Protein AF-A0A8T0RU54-F1 (afdb_monomer)

Radius of gyration: 55.82 Å; Cα contacts (8 Å, |Δi|>4): 89; chains: 1; bounding box: 103×56×186 Å

Organism: Panicum virgatum (NCBI:txid38727)

Solvent-accessible surface area (backbone atoms only — not comparable to full-atom values): 21944 Å² total; per-residue (Å²): 137,81,91,85,79,64,65,71,58,56,54,50,52,53,52,50,50,51,52,51,55,50,49,29,61,74,74,61,39,55,68,28,42,51,39,42,37,51,54,28,52,76,71,65,42,52,81,75,30,47,64,52,51,52,58,70,65,31,54,90,82,47,43,62,71,59,51,52,53,59,67,65,49,60,96,78,64,54,70,67,58,56,51,51,51,51,50,54,52,52,50,53,48,54,52,52,55,50,53,51,50,52,53,52,49,52,54,50,51,54,52,48,51,52,49,52,49,52,56,68,56,49,77,82,61,89,78,86,82,89,84,86,86,90,80,89,82,91,76,78,89,78,61,95,64,60,74,65,67,69,71,71,63,77,84,49,74,68,31,48,53,48,48,49,41,53,49,41,50,48,28,52,75,74,66,35,55,65,22,32,53,43,41,56,65,75,38,79,93,53,72,72,85,70,64,79,83,47,96,79,65,70,47,62,51,59,49,50,55,49,52,51,51,31,72,74,34,69,70,48,40,51,51,50,52,51,53,52,51,50,52,51,50,52,50,52,51,50,53,49,51,51,51,52,50,54,52,50,50,54,53,49,52,55,50,50,52,51,51,54,52,52,47,52,53,50,53,51,51,52,50,52,51,53,53,50,52,49,52,51,51,54,51,50,54,53,52,53,49,53,53,48,55,54,57,65,49,45,60,57,54,49,52,52,47,52,52,51,52,54,57,51,60,76,72,66,84,90,86,82,84,87,85,85,90,83,83,87,78,94,75,87,83,80,85,75,80,79,77,81,79,79,79,75,81,78,79,74,82,75,81,80,81,79,78,85,77,85,79,90,130

Sequence (361 aa):
MEAAGGGTADERWASLCNCVVNFLLEERYHLTALELLQELQEDGRHAHALRLRAFVSDPALFPPDLLARASSATPGADPQSLLEEKVAAQERLALAEYDLRLAKEDLSQLKLELRKQKESSSEDSNGLLLGASTREGSISQPDKRDLKISALGPLKDNERKDLNCAVKEYLLLAGYRLAAMTFIEEVPDQDLDVWPNSSACVPDALRRYYYQYLSSTAEAAEEKISILRENETLSKDNERLNADKGSLMKSCESANDQVAASRKTLEAAHKDIKEKEKMVQDLRQSLDVQRKELNDCRPEITSLKMYIEGARAVVQCPMGADLNSTRSPLSYWPSKHLACQSHSWVALPSPERSDISKNHS

InterPro domains:
  IPR006594 LIS1 homology motif [PS50896] (12-44)
  IPR006594 LIS1 homology motif [PS50896] (159-191)
  IPR006594 LIS1 homology motif [SM00667] (12-44)
  IPR006594 LIS1 homology motif [SM00667] (159-191)
  IPR040362 RAB11-binding protein RELCH [PTHR32059] (11-316)

Foldseek 3Di:
DDDDDPPPVVVVLLVVLLVLLVLCVVVVVLVLLVLVLVVCVVVVVVVSNPVSVVVCPDCVNPPVVVVVVVVPPDPDDPPVVVVVVVVVVVVVVVVVVVVVVVVVVVVVVVVVVVVVVVVVVVVVDPDDDDDDDDDDDDDDDDDPPVVLVCPVPPDDPQLSQLVLLVSLVSCVVVVSVVSSVSSCVSCVVDDSVDDPPPPPDDRPNVVVVLVSVCVVDPVSVVVVVVVVVVVVVVVVVVVVVVVVVVVVVVVVVVVVVVVVVVVVVVVVVVVVVVVVVVVVVVVVVVVVVVVVVVVVCVVVVVVVVVVVVVVVVVVDDDDDDDDDDDDDDDDDDDDDDDDPPPDDDPDDDDDDDDDDDDDDD

pLDDT: mean 75.64, std 22.58, range [27.28, 97.94]

Secondary structure (DSSP, 8-state):
----SSHHHHHHHHHHHHHHHHHHHHTT-HHHHHHHHHHHHHTT-TTTTHHHHHHHT-TTTS-HHHHHHHHTS-TT--HHHHHHHHHHHHHHHHHHHHHHHHHHHHHHHHHHHHHHHHHHHHTT-------------------TTGGGTGGG-SPPHHHHHHHHHHHHHHHHHTT-HHHHHHHHHH-TTS-TT-----TT---HHHHHHHHHHHHH-HHHHHHHHHHHHHHHHHHHHHHHHHHHHHHHHHHHHHHHHHHHHHHHHHHHHHHHHHHHHHHHHHHHHHHHHHHHHHHHHHHHHHHHHHHHHHHHHTT-------------------------------PPPPPP---------

Mean predicted aligned error: 20.37 Å

Structure (mmCIF, N/CA/C/O backbone):
data_AF-A0A8T0RU54-F1
#
_entry.id   AF-A0A8T0RU54-F1
#
loop_
_atom_site.group_PDB
_atom_site.id
_atom_site.type_symbol
_atom_site.label_atom_id
_atom_site.label_alt_id
_atom_site.label_comp_id
_atom_site.label_asym_id
_atom_site.label_entity_id
_atom_site.label_seq_id
_atom_site.pdbx_PDB_ins_code
_atom_site.Cartn_x
_atom_site.Cartn_y
_atom_site.Cartn_z
_atom_site.occupancy
_atom_site.B_iso_or_equiv
_atom_site.auth_seq_id
_atom_site.auth_comp_id
_atom_site.auth_asym_id
_atom_site.auth_atom_id
_atom_site.pdbx_PDB_model_num
ATOM 1 N N . MET A 1 1 ? -37.385 -27.216 -7.468 1.00 37.38 1 MET A N 1
ATOM 2 C CA . MET A 1 1 ? -36.013 -27.617 -7.102 1.00 37.38 1 MET A CA 1
ATOM 3 C C . MET A 1 1 ? -35.326 -26.351 -6.652 1.00 37.38 1 MET A C 1
ATOM 5 O O . MET A 1 1 ? -35.078 -25.478 -7.472 1.00 37.38 1 MET A O 1
ATOM 9 N N . GLU A 1 2 ? -35.263 -26.195 -5.335 1.00 36.44 2 GLU A N 1
ATOM 10 C CA . GLU A 1 2 ? -34.866 -24.979 -4.638 1.00 36.44 2 GLU A CA 1
ATOM 11 C C . GLU A 1 2 ? -33.376 -24.665 -4.745 1.00 36.44 2 GLU A C 1
ATOM 13 O O . GLU A 1 2 ? -32.532 -25.532 -4.970 1.00 36.44 2 GLU A O 1
ATOM 18 N N . ALA A 1 3 ? -33.125 -23.377 -4.525 1.00 43.84 3 ALA A N 1
ATOM 19 C CA . ALA A 1 3 ? -31.867 -22.720 -4.253 1.00 43.84 3 ALA A CA 1
ATOM 20 C C . ALA A 1 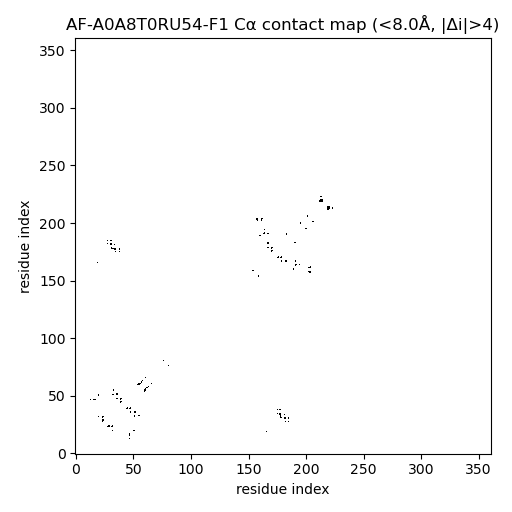3 ? -31.044 -23.412 -3.150 1.00 43.84 3 ALA A C 1
ATOM 22 O O . ALA A 1 3 ? -31.506 -23.589 -2.028 1.00 43.84 3 ALA A O 1
ATOM 23 N N . ALA A 1 4 ? -29.782 -23.706 -3.451 1.00 39.03 4 ALA A N 1
ATOM 24 C CA . ALA A 1 4 ? -28.773 -24.101 -2.474 1.00 39.03 4 ALA A CA 1
ATOM 25 C C . ALA A 1 4 ? -27.443 -23.432 -2.854 1.00 39.03 4 ALA A C 1
ATOM 27 O O . ALA A 1 4 ? -26.562 -24.048 -3.443 1.00 39.03 4 ALA A O 1
ATOM 28 N N . GLY A 1 5 ? -27.340 -22.126 -2.596 1.00 40.81 5 GLY A N 1
ATOM 29 C CA . GLY A 1 5 ? -26.122 -21.357 -2.887 1.00 40.81 5 GLY A CA 1
ATOM 30 C C . GLY A 1 5 ? -25.949 -20.047 -2.111 1.00 40.81 5 GLY A C 1
ATOM 31 O O . GLY A 1 5 ? -24.865 -19.480 -2.145 1.00 40.81 5 GLY A O 1
ATOM 32 N N . GLY A 1 6 ? -26.975 -19.563 -1.395 1.00 43.38 6 GLY A N 1
ATOM 33 C CA . GLY A 1 6 ? -26.922 -18.273 -0.686 1.00 43.38 6 GLY A CA 1
ATOM 34 C C . GLY A 1 6 ? -26.342 -18.309 0.736 1.00 43.38 6 GLY A C 1
ATOM 35 O O . GLY A 1 6 ? -25.819 -17.300 1.195 1.00 43.38 6 GLY A O 1
ATOM 36 N N . GLY A 1 7 ? -26.383 -19.453 1.430 1.00 54.88 7 GLY A N 1
ATOM 37 C CA . GLY A 1 7 ? -26.106 -19.509 2.877 1.00 54.88 7 GLY A CA 1
ATOM 38 C C . GLY A 1 7 ? -24.664 -19.179 3.281 1.00 54.88 7 GLY A C 1
ATOM 39 O O . GLY A 1 7 ? -24.439 -18.498 4.273 1.00 54.88 7 GLY A O 1
ATOM 40 N N . THR A 1 8 ? -23.669 -19.581 2.486 1.00 60.47 8 THR A N 1
ATOM 41 C CA . THR A 1 8 ? -22.257 -19.447 2.888 1.00 60.47 8 THR A CA 1
ATOM 42 C C . THR A 1 8 ? -21.727 -18.017 2.810 1.00 60.47 8 THR A C 1
ATOM 44 O O . THR A 1 8 ? -20.764 -17.680 3.493 1.00 60.47 8 THR A O 1
ATOM 47 N N . ALA A 1 9 ? -22.287 -17.186 1.928 1.00 63.62 9 ALA A N 1
ATOM 48 C CA . ALA A 1 9 ? -21.874 -15.790 1.807 1.00 63.62 9 ALA A CA 1
ATOM 49 C C . ALA A 1 9 ? -22.469 -14.963 2.950 1.00 63.62 9 ALA A C 1
ATOM 51 O O . ALA A 1 9 ? -21.745 -14.206 3.590 1.00 63.62 9 ALA A O 1
ATOM 52 N N . ASP A 1 10 ? -23.751 -15.174 3.244 1.00 72.06 10 ASP A N 1
ATOM 53 C CA . ASP A 1 10 ? -24.468 -14.466 4.305 1.00 72.06 10 ASP A CA 1
ATOM 54 C C . ASP A 1 10 ? -23.866 -14.764 5.689 1.00 72.06 10 ASP A C 1
ATOM 56 O O . ASP A 1 10 ? -23.634 -13.858 6.484 1.00 72.06 10 ASP A O 1
ATOM 60 N N . GLU A 1 11 ? -23.470 -16.016 5.945 1.00 79.00 11 GLU A N 1
ATOM 61 C CA . GLU A 1 11 ? -22.747 -16.403 7.166 1.00 79.00 11 GLU A CA 1
ATOM 62 C C . GLU A 1 11 ? -21.380 -15.714 7.301 1.00 79.00 11 GLU A C 1
ATOM 64 O O . GLU A 1 11 ? -20.990 -15.293 8.394 1.00 79.00 11 GLU A O 1
ATOM 69 N N . ARG A 1 12 ? -20.642 -15.565 6.193 1.00 79.81 12 ARG A N 1
ATOM 70 C CA . ARG A 1 12 ? -19.354 -14.853 6.190 1.00 79.81 12 ARG A CA 1
ATOM 71 C C . ARG A 1 12 ? -19.548 -13.372 6.493 1.00 79.81 12 ARG A C 1
ATOM 73 O O . ARG A 1 12 ? -18.834 -12.843 7.343 1.00 79.81 12 ARG A O 1
ATOM 80 N N . TRP A 1 13 ? -20.530 -12.726 5.867 1.00 78.94 13 TRP A N 1
ATOM 81 C CA . TRP A 1 13 ? -20.879 -11.331 6.145 1.00 78.94 13 TRP A CA 1
ATOM 82 C C . TRP A 1 13 ? -21.345 -11.133 7.587 1.00 78.94 13 TRP A C 1
ATOM 84 O O . TRP A 1 13 ? -20.915 -10.187 8.244 1.00 78.94 13 TRP A O 1
ATOM 94 N N . ALA A 1 14 ? -22.127 -12.071 8.120 1.00 83.12 14 ALA A N 1
ATOM 95 C CA . ALA A 1 14 ? -22.545 -12.067 9.515 1.00 83.12 14 ALA A CA 1
ATOM 96 C C . ALA A 1 14 ? -21.357 -12.159 10.482 1.00 83.12 14 ALA A C 1
ATOM 98 O O . ALA A 1 14 ? -21.280 -11.419 11.467 1.00 83.12 14 ALA A O 1
ATOM 99 N N . SER A 1 15 ? -20.402 -13.048 10.190 1.00 86.06 15 SER A N 1
ATOM 100 C CA . SER A 1 15 ? -19.179 -13.191 10.985 1.00 86.06 15 SER A CA 1
ATOM 101 C C . SER A 1 15 ? -18.328 -11.919 10.952 1.00 86.06 15 SER A C 1
ATOM 103 O O . SER A 1 15 ? -17.885 -11.454 12.000 1.00 86.06 15 SER A O 1
ATOM 105 N N . LEU A 1 16 ? -18.193 -11.300 9.775 1.00 88.12 16 LEU A N 1
ATOM 106 C CA . LEU A 1 16 ? -17.424 -10.074 9.592 1.00 88.12 16 LEU A CA 1
ATOM 107 C C . LEU A 1 16 ? -18.077 -8.890 10.311 1.00 88.12 16 LEU A C 1
ATOM 109 O O . LEU A 1 16 ? -17.393 -8.149 11.011 1.00 88.12 16 LEU A O 1
ATOM 113 N N . CYS A 1 17 ? -19.403 -8.764 10.226 1.00 90.88 17 CYS A N 1
ATOM 114 C CA . CYS A 1 17 ? -20.149 -7.749 10.962 1.00 90.88 17 CYS A CA 1
ATOM 115 C C . CYS A 1 17 ? -19.916 -7.865 12.472 1.00 90.88 17 CYS A C 1
ATOM 117 O O . CYS A 1 17 ? -19.669 -6.861 13.134 1.00 90.88 17 CYS A O 1
ATOM 119 N N . ASN A 1 18 ? -19.940 -9.083 13.021 1.00 92.00 18 ASN A N 1
ATOM 120 C CA . ASN A 1 18 ? -19.650 -9.300 14.437 1.00 92.00 18 ASN A CA 1
ATOM 121 C C . ASN A 1 18 ? -18.211 -8.903 14.801 1.00 92.00 18 ASN A C 1
ATOM 123 O O . ASN A 1 18 ? -17.997 -8.331 15.868 1.00 92.00 18 ASN A O 1
ATOM 127 N N . CYS A 1 19 ? -17.231 -9.166 13.930 1.00 91.31 19 CYS A N 1
ATOM 128 C CA . CYS A 1 19 ? -15.855 -8.708 14.133 1.00 91.31 19 CYS A CA 1
ATOM 129 C C . CYS A 1 19 ? -15.768 -7.179 14.193 1.00 91.31 19 CYS A C 1
ATOM 131 O O . CYS A 1 19 ? -15.145 -6.650 15.109 1.00 91.31 19 CYS A O 1
ATOM 133 N N . VAL A 1 20 ? -16.431 -6.479 13.268 1.00 93.31 20 VAL A N 1
ATOM 134 C CA . VAL A 1 20 ? -16.463 -5.009 13.241 1.00 93.31 20 VAL A CA 1
ATOM 135 C C . VAL A 1 20 ? -17.146 -4.451 14.487 1.00 93.31 20 VAL A C 1
ATOM 137 O O . VAL A 1 20 ? -16.603 -3.564 15.134 1.00 93.31 20 VAL A O 1
ATOM 140 N N . VAL A 1 21 ? -18.284 -5.017 14.893 1.00 94.38 21 VAL A N 1
ATOM 141 C CA . VAL A 1 21 ? -18.977 -4.622 16.129 1.00 94.38 21 VAL A CA 1
ATOM 142 C C . VAL A 1 21 ? -18.075 -4.777 17.354 1.00 94.38 21 VAL A C 1
ATOM 144 O O . VAL A 1 21 ? -18.026 -3.883 18.195 1.00 94.38 21 VAL A O 1
ATOM 147 N N . ASN A 1 22 ? -17.350 -5.891 17.467 1.00 92.56 22 ASN A N 1
ATOM 148 C CA . ASN A 1 22 ? -16.438 -6.105 18.591 1.00 92.56 22 ASN A CA 1
ATOM 149 C C . ASN A 1 22 ? -15.302 -5.084 18.579 1.00 92.56 22 ASN A C 1
ATOM 151 O O . ASN A 1 22 ? -15.034 -4.479 19.611 1.00 92.56 22 ASN A O 1
ATOM 155 N N . PHE A 1 23 ? -14.704 -4.854 17.410 1.00 92.31 23 PHE A N 1
ATOM 156 C CA . PHE A 1 23 ? -13.634 -3.881 17.232 1.00 92.31 23 PHE A CA 1
ATOM 157 C C . PHE A 1 23 ? -14.063 -2.469 17.651 1.00 92.31 23 PHE A C 1
ATOM 159 O O . PHE A 1 23 ? -13.374 -1.833 18.443 1.00 92.31 23 PHE A O 1
ATOM 166 N N . LEU A 1 24 ? -15.232 -2.004 17.192 1.00 94.31 24 LEU A N 1
ATOM 167 C CA . LEU A 1 24 ? -15.748 -0.676 17.541 1.00 94.31 24 LEU A CA 1
ATOM 168 C C . LEU A 1 24 ? -15.962 -0.516 19.054 1.00 94.31 24 LEU A C 1
ATOM 170 O O . LEU A 1 24 ? -15.670 0.535 19.617 1.00 94.31 24 LEU A O 1
ATOM 174 N N . LEU A 1 25 ? -16.446 -1.560 19.732 1.00 92.56 25 LEU A N 1
ATOM 175 C CA . LEU A 1 25 ? -16.660 -1.524 21.181 1.00 92.56 25 LEU A CA 1
ATOM 176 C C . LEU A 1 25 ? -15.349 -1.607 21.978 1.00 92.56 25 LEU A C 1
ATOM 178 O O . LEU A 1 25 ? -15.220 -0.931 22.998 1.00 92.56 25 LEU A O 1
ATOM 182 N N . GLU A 1 26 ? -14.392 -2.423 21.533 1.00 90.31 26 GLU A N 1
ATOM 183 C CA . GLU A 1 26 ? -13.093 -2.615 22.192 1.00 90.31 26 GLU A CA 1
ATOM 184 C C . GLU A 1 26 ? -12.207 -1.366 22.085 1.00 90.31 26 GLU A C 1
ATOM 186 O O . GLU A 1 26 ? -11.634 -0.936 23.088 1.00 90.31 26 GLU A O 1
ATOM 191 N N . GLU A 1 27 ? -12.172 -0.731 20.911 1.00 89.25 27 GLU A N 1
ATOM 192 C CA . GLU A 1 27 ? -11.393 0.489 20.651 1.00 89.25 27 GLU A CA 1
ATOM 193 C C . GLU A 1 27 ? -12.142 1.786 21.011 1.00 89.25 27 GLU A C 1
ATOM 195 O O . GLU A 1 27 ? -11.625 2.883 20.815 1.00 89.25 27 GLU A O 1
ATOM 200 N N . ARG A 1 28 ? -13.329 1.669 21.624 1.00 90.50 28 ARG A N 1
ATOM 201 C CA . ARG A 1 28 ? -14.158 2.787 22.118 1.00 90.50 28 ARG A CA 1
ATOM 202 C C . ARG A 1 28 ? -14.665 3.754 21.042 1.00 90.50 28 ARG A C 1
ATOM 204 O O . ARG A 1 28 ? -14.925 4.918 21.340 1.00 90.50 28 ARG A O 1
ATOM 211 N N . TYR A 1 29 ? -14.894 3.256 19.832 1.00 93.44 29 TYR A N 1
ATOM 212 C CA . TYR A 1 29 ? -15.582 3.967 18.750 1.00 93.44 29 TYR A CA 1
ATOM 213 C C . TYR A 1 29 ? -17.105 3.904 18.947 1.00 93.44 29 TYR A C 1
ATOM 215 O O . TYR A 1 29 ? -17.845 3.261 18.197 1.00 93.44 29 TYR A O 1
ATOM 223 N N . HIS A 1 30 ? -17.569 4.481 20.057 1.00 93.12 30 HIS A N 1
ATOM 224 C CA . HIS A 1 30 ? -18.945 4.353 20.529 1.00 93.12 30 HIS A CA 1
ATOM 225 C C . HIS A 1 30 ? -19.950 5.104 19.654 1.00 93.12 30 HIS A C 1
ATOM 227 O O . HIS A 1 30 ? -21.082 4.638 19.521 1.00 93.12 30 HIS A O 1
ATOM 233 N N . LEU A 1 31 ? -19.557 6.230 19.053 1.00 93.25 31 LEU A N 1
ATOM 234 C CA . LEU A 1 31 ? -20.435 6.994 18.173 1.00 93.25 31 LEU A CA 1
ATOM 235 C C . LEU A 1 31 ? -20.670 6.220 16.874 1.00 93.25 31 LEU A C 1
ATOM 237 O O . LEU A 1 31 ? -21.813 5.982 16.495 1.00 93.25 31 LEU A O 1
ATOM 241 N N . THR A 1 32 ? -19.604 5.706 16.264 1.00 95.88 32 THR A N 1
ATOM 242 C CA . THR A 1 32 ? -19.695 4.828 15.090 1.00 95.88 32 THR A CA 1
ATOM 243 C C . THR A 1 32 ? -20.521 3.578 15.383 1.00 95.88 32 THR A C 1
ATOM 245 O O . THR A 1 32 ? -21.342 3.163 14.567 1.00 95.88 32 THR A O 1
ATOM 248 N N . ALA A 1 33 ? -20.330 2.972 16.557 1.00 96.12 33 ALA A N 1
ATOM 249 C CA . ALA A 1 33 ? -21.095 1.806 16.986 1.00 96.12 33 ALA A CA 1
ATOM 250 C C . ALA A 1 33 ? -22.603 2.102 17.110 1.00 96.12 33 ALA A C 1
ATOM 252 O O . ALA A 1 33 ? -23.422 1.237 16.791 1.00 96.12 33 ALA A O 1
ATOM 253 N N . LEU A 1 34 ? -22.973 3.307 17.556 1.00 94.38 34 LEU A N 1
ATOM 254 C CA . LEU A 1 34 ? -24.365 3.748 17.652 1.00 94.38 34 LEU A CA 1
ATOM 255 C C . LEU A 1 34 ? -24.986 3.978 16.268 1.00 94.38 34 LEU A C 1
ATOM 257 O O . LEU A 1 34 ? -26.091 3.505 16.016 1.00 94.38 34 LEU A O 1
ATOM 261 N N . GLU A 1 35 ? -24.266 4.634 15.361 1.00 95.38 35 GLU A N 1
ATOM 262 C CA . GLU A 1 35 ? -24.746 4.854 13.991 1.00 95.38 35 GLU A CA 1
ATOM 263 C C . GLU A 1 35 ? -24.898 3.532 13.234 1.00 95.38 35 GLU A C 1
ATOM 265 O O . GLU A 1 35 ? -25.917 3.280 12.591 1.00 95.38 35 GLU A O 1
ATOM 270 N N . LEU A 1 36 ? -23.942 2.614 13.409 1.00 95.38 36 LEU A N 1
ATOM 271 C CA . LEU A 1 36 ? -24.038 1.268 12.852 1.00 95.38 36 LEU A CA 1
ATOM 272 C C . LEU A 1 36 ? -25.234 0.499 13.431 1.00 95.38 36 LEU A C 1
ATOM 274 O O . LEU A 1 36 ? -25.885 -0.250 12.704 1.00 95.38 36 LEU A O 1
ATOM 278 N N . LEU A 1 37 ? -25.547 0.663 14.724 1.00 94.25 37 LEU A N 1
ATOM 279 C CA . LEU A 1 37 ? -26.745 0.074 15.332 1.00 94.25 37 LEU A CA 1
ATOM 280 C C . LEU A 1 37 ? -28.015 0.582 14.645 1.00 94.25 37 LEU A C 1
ATOM 282 O O . LEU A 1 37 ? -28.911 -0.224 14.387 1.00 94.25 37 LEU A O 1
ATOM 286 N N . GLN A 1 38 ? -28.094 1.882 14.361 1.00 93.62 38 GLN A N 1
ATOM 287 C CA . GLN A 1 38 ? -29.243 2.473 13.687 1.00 93.62 38 GLN A CA 1
ATOM 288 C C . GLN A 1 38 ? -29.367 1.961 12.246 1.00 93.62 38 GLN A C 1
ATOM 290 O O . GLN A 1 38 ? -30.407 1.401 11.897 1.00 93.62 38 GLN A O 1
ATOM 295 N N . GLU A 1 39 ? -28.301 2.031 11.445 1.00 94.88 39 GLU A N 1
ATOM 296 C CA . GLU A 1 39 ? -28.324 1.543 10.057 1.00 94.88 39 GLU A CA 1
ATOM 297 C C . GLU A 1 39 ? -28.622 0.029 9.987 1.00 94.88 39 GLU A C 1
ATOM 299 O O . GLU A 1 39 ? -29.376 -0.428 9.130 1.00 94.88 39 GLU A O 1
ATOM 304 N N . LEU A 1 40 ? -28.124 -0.775 10.937 1.00 93.69 40 LEU A N 1
ATOM 305 C CA . LEU A 1 40 ? -28.464 -2.202 11.046 1.00 93.69 40 LEU A CA 1
ATOM 306 C C . LEU A 1 40 ? -29.949 -2.452 11.339 1.00 93.69 40 LEU A C 1
ATOM 308 O O . LEU A 1 40 ? -30.498 -3.472 10.908 1.00 93.69 40 LEU A O 1
ATOM 312 N N . GLN A 1 41 ? -30.585 -1.583 12.127 1.00 91.69 41 GLN A N 1
ATOM 313 C CA . GLN A 1 41 ? -32.012 -1.676 12.433 1.00 91.69 41 GLN A CA 1
ATOM 314 C C . GLN A 1 41 ? -32.866 -1.263 11.237 1.00 91.69 41 GLN A C 1
ATOM 316 O O . GLN A 1 41 ? -33.864 -1.932 10.968 1.00 91.69 41 GLN A O 1
ATOM 321 N N . GLU A 1 42 ? -32.457 -0.220 10.517 1.00 91.19 42 GLU A N 1
ATOM 322 C CA . GLU A 1 42 ? -33.099 0.242 9.283 1.00 91.19 42 GLU A CA 1
ATOM 323 C C . GLU A 1 42 ? -33.020 -0.824 8.176 1.00 91.19 42 GLU A C 1
ATOM 325 O O . GLU A 1 42 ? -34.019 -1.103 7.514 1.00 91.19 42 GLU A O 1
ATOM 330 N N . ASP A 1 43 ? -31.886 -1.524 8.069 1.00 89.12 43 ASP A N 1
ATOM 331 C CA . ASP A 1 43 ? -31.675 -2.662 7.163 1.00 89.12 43 ASP A CA 1
ATOM 332 C C . ASP A 1 43 ? -32.399 -3.960 7.594 1.00 89.12 43 ASP A C 1
ATOM 334 O O . ASP A 1 43 ? -32.311 -4.986 6.913 1.00 89.12 43 ASP A O 1
ATOM 338 N N . GLY A 1 44 ? -33.063 -3.979 8.756 1.00 86.56 44 GLY A N 1
ATOM 339 C CA . GLY A 1 44 ? -33.733 -5.168 9.303 1.00 86.56 44 GLY A CA 1
ATOM 340 C C . GLY A 1 44 ? -32.784 -6.275 9.794 1.00 86.56 44 GLY A C 1
ATOM 341 O O . GLY A 1 44 ? -33.223 -7.381 10.124 1.00 86.56 44 GLY A O 1
ATOM 342 N N . ARG A 1 45 ? -31.475 -6.007 9.901 1.00 86.88 45 ARG A N 1
ATOM 343 C CA . ARG A 1 45 ? -30.434 -6.965 10.327 1.00 86.88 45 ARG A CA 1
ATOM 344 C C . ARG A 1 45 ? -30.307 -7.057 11.853 1.00 86.88 45 ARG A C 1
ATOM 346 O O . ARG A 1 45 ? -29.208 -7.066 12.410 1.00 86.88 45 ARG A O 1
ATOM 353 N N . HIS A 1 46 ? -31.436 -7.213 12.547 1.00 86.25 46 HIS A N 1
ATOM 354 C CA . HIS A 1 46 ? -31.516 -7.178 14.016 1.00 86.25 46 HIS A CA 1
ATOM 355 C C . HIS A 1 46 ? -30.638 -8.210 14.741 1.00 86.25 46 HIS A C 1
ATOM 357 O O . HIS A 1 46 ? -30.224 -7.962 15.872 1.00 86.25 46 HIS A O 1
ATOM 363 N N . ALA A 1 47 ? -30.338 -9.352 14.113 1.00 85.94 47 ALA A N 1
ATOM 364 C CA . ALA A 1 47 ? -29.472 -10.379 14.694 1.00 85.94 47 ALA A CA 1
ATOM 365 C C . ALA A 1 47 ? -28.039 -9.869 14.939 1.00 85.94 47 ALA A C 1
ATOM 367 O O . ALA A 1 47 ? -27.455 -10.141 15.985 1.00 85.94 47 ALA A O 1
ATOM 368 N N . HIS A 1 48 ? -27.501 -9.070 14.016 1.00 85.75 48 HIS A N 1
ATOM 369 C CA . HIS A 1 48 ? -26.157 -8.490 14.113 1.00 85.75 48 HIS A CA 1
ATOM 370 C C . HIS A 1 48 ? -26.112 -7.308 15.093 1.00 85.75 48 HIS A C 1
ATOM 372 O O . HIS A 1 48 ? -25.099 -7.050 15.737 1.00 85.75 48 HIS A O 1
ATOM 378 N N . ALA A 1 49 ? -27.247 -6.630 15.267 1.00 88.75 49 ALA A N 1
ATOM 379 C CA . ALA A 1 49 ? -27.408 -5.523 16.200 1.00 88.75 49 ALA A CA 1
ATOM 380 C C . ALA A 1 49 ? -27.505 -5.958 17.675 1.00 88.75 49 ALA A C 1
ATOM 382 O O . ALA A 1 49 ? -27.462 -5.103 18.556 1.00 88.75 49 ALA A O 1
ATOM 383 N N . LEU A 1 50 ? -27.650 -7.255 17.984 1.00 89.56 50 LEU A N 1
ATOM 384 C CA . LEU A 1 50 ? -27.906 -7.729 19.353 1.00 89.56 50 LEU A CA 1
ATOM 385 C C . LEU A 1 50 ? -26.845 -7.266 20.357 1.00 89.56 50 LEU A C 1
ATOM 387 O O . LEU A 1 50 ? -27.199 -6.826 21.451 1.00 89.56 50 LEU A O 1
ATOM 391 N N . ARG A 1 51 ? -25.562 -7.339 19.984 1.00 90.94 51 ARG A N 1
ATOM 392 C CA . ARG A 1 51 ? -24.450 -6.946 20.861 1.00 90.94 51 ARG A CA 1
ATOM 393 C C . ARG A 1 51 ? -24.400 -5.436 21.079 1.00 90.94 51 ARG A C 1
ATOM 395 O O . ARG A 1 51 ? -24.264 -4.998 22.216 1.00 90.94 51 ARG A O 1
ATOM 402 N N . LEU A 1 52 ? -24.580 -4.655 20.015 1.00 92.50 52 LEU A N 1
ATOM 403 C CA . LEU A 1 52 ? -24.670 -3.195 20.094 1.00 92.50 52 LEU A CA 1
ATOM 404 C C . LEU A 1 52 ? -25.873 -2.755 20.934 1.00 92.50 52 LEU A C 1
ATOM 406 O O . LEU A 1 52 ? -25.744 -1.917 21.819 1.00 92.50 52 LEU A O 1
ATOM 410 N N . ARG A 1 53 ? -27.034 -3.385 20.732 1.00 91.50 53 ARG A N 1
ATOM 411 C CA . ARG A 1 53 ? -28.240 -3.114 21.517 1.00 91.50 53 ARG A CA 1
ATOM 412 C C . ARG A 1 53 ? -28.029 -3.436 22.992 1.00 91.50 53 ARG A C 1
ATOM 414 O O . ARG A 1 53 ? -28.444 -2.651 23.835 1.00 91.50 53 ARG A O 1
ATOM 421 N N . ALA A 1 54 ? -27.399 -4.568 23.305 1.00 91.19 54 ALA A N 1
ATOM 422 C CA . ALA A 1 54 ? -27.081 -4.934 24.683 1.00 91.19 54 ALA A CA 1
ATOM 423 C C . ALA A 1 54 ? -26.138 -3.913 25.335 1.00 91.19 54 ALA A C 1
ATOM 425 O O . ALA A 1 54 ? -26.380 -3.524 26.471 1.00 91.19 54 ALA A O 1
ATOM 426 N N . PHE A 1 55 ? -25.128 -3.440 24.598 1.00 91.56 55 PHE A N 1
ATOM 427 C CA . PHE A 1 55 ? -24.199 -2.412 25.065 1.00 91.56 55 PHE A CA 1
ATOM 428 C C . PHE A 1 55 ? -24.907 -1.083 25.365 1.00 91.56 55 PHE A C 1
ATOM 430 O O . PHE A 1 55 ? -24.773 -0.556 26.462 1.00 91.56 55 PHE A O 1
ATOM 437 N N . VAL A 1 56 ? -25.721 -0.574 24.433 1.00 87.88 56 VAL A N 1
ATOM 438 C CA . VAL A 1 56 ? -26.456 0.698 24.600 1.00 87.88 56 VAL A CA 1
ATOM 439 C C . VAL A 1 56 ? -27.549 0.604 25.675 1.00 87.88 56 VAL A C 1
ATOM 441 O O . VAL A 1 56 ? -27.920 1.605 26.278 1.00 87.88 56 VAL A O 1
ATOM 444 N N . SER A 1 57 ? -28.059 -0.601 25.944 1.00 87.88 57 SER A N 1
ATOM 445 C CA . SER A 1 57 ? -29.087 -0.833 26.969 1.00 87.88 57 SER A CA 1
ATOM 446 C C . SER A 1 57 ? -28.516 -1.062 28.371 1.00 87.88 57 SER A C 1
ATOM 448 O O . SER A 1 57 ? -29.300 -1.280 29.293 1.00 87.88 57 SER A O 1
ATOM 450 N N . ASP A 1 58 ? -27.192 -1.075 28.548 1.00 89.69 58 ASP A N 1
ATOM 451 C CA . ASP A 1 58 ? -26.574 -1.314 29.852 1.00 89.69 58 ASP A CA 1
ATOM 452 C C . ASP A 1 58 ? -26.756 -0.086 30.768 1.00 89.69 58 ASP A C 1
ATOM 454 O O . ASP A 1 58 ? -26.144 0.957 30.519 1.00 89.69 58 ASP A O 1
ATOM 458 N N . PRO A 1 59 ? -27.549 -0.182 31.855 1.00 85.62 59 PRO A N 1
ATOM 459 C CA . PRO A 1 59 ? -27.792 0.943 32.754 1.00 85.62 59 PRO A CA 1
ATOM 460 C C . PRO A 1 59 ? -26.551 1.359 33.556 1.00 85.62 59 PRO A C 1
ATOM 462 O O . PRO A 1 59 ? -26.531 2.463 34.100 1.00 85.62 59 PRO A O 1
ATOM 465 N N . ALA A 1 60 ? -25.522 0.507 33.650 1.00 86.81 60 ALA A N 1
ATOM 466 C CA . ALA A 1 60 ? -24.260 0.868 34.290 1.00 86.81 60 ALA A CA 1
ATOM 467 C C . ALA A 1 60 ? -23.425 1.814 33.414 1.00 86.81 60 ALA A C 1
ATOM 469 O O . ALA A 1 60 ? -22.731 2.685 33.940 1.00 86.81 60 ALA A O 1
ATOM 470 N N . LEU A 1 61 ? -23.505 1.651 32.090 1.00 84.00 61 LEU A N 1
ATOM 471 C CA . LEU A 1 61 ? -22.824 2.503 31.113 1.00 84.00 61 LEU A CA 1
ATOM 472 C C . LEU A 1 61 ? -23.671 3.723 30.740 1.00 84.00 61 LEU A C 1
ATOM 474 O O . LEU A 1 61 ? -23.137 4.819 30.577 1.00 84.00 61 LEU A O 1
ATOM 478 N N . PHE A 1 62 ? -24.991 3.543 30.663 1.00 85.31 62 PHE A N 1
ATOM 479 C CA . PHE A 1 62 ? -25.950 4.563 30.257 1.00 85.31 62 PHE A CA 1
ATOM 480 C C . PHE A 1 62 ? -27.072 4.715 31.299 1.00 85.31 62 PHE A C 1
ATOM 482 O O . PHE A 1 62 ? -28.173 4.188 31.120 1.00 85.31 62 PHE A O 1
ATOM 489 N N . PRO A 1 63 ? -26.827 5.445 32.405 1.00 85.62 63 PRO A N 1
ATOM 490 C CA . PRO A 1 63 ? -27.828 5.636 33.445 1.00 85.62 63 PRO A CA 1
ATOM 491 C C . PRO A 1 63 ? -29.096 6.309 32.889 1.00 85.62 63 PRO A C 1
ATOM 493 O O . PRO A 1 63 ? -29.005 7.391 32.293 1.00 85.62 63 PRO A O 1
ATOM 496 N N . PRO A 1 64 ? -30.288 5.724 33.107 1.00 78.88 64 PRO A N 1
ATOM 497 C CA . PRO A 1 64 ? -31.531 6.201 32.503 1.00 78.88 64 PRO A CA 1
ATOM 498 C C . PRO A 1 64 ? -31.896 7.622 32.945 1.00 78.88 64 PRO A C 1
ATOM 500 O O . PRO A 1 64 ? -32.451 8.376 32.154 1.00 78.88 64 PRO A O 1
ATOM 503 N N . ASP A 1 65 ? -31.517 8.027 34.159 1.00 81.81 65 ASP A N 1
ATOM 504 C CA . ASP A 1 65 ? -31.754 9.384 34.670 1.00 81.81 65 ASP A CA 1
ATOM 505 C C . ASP A 1 65 ? -30.974 10.442 33.872 1.00 81.81 65 ASP A C 1
ATOM 507 O O . ASP A 1 65 ? -31.476 11.534 33.595 1.00 81.81 65 ASP A O 1
ATOM 511 N N . LEU A 1 66 ? -29.742 10.110 33.465 1.00 79.75 66 LEU A N 1
ATOM 512 C CA . LEU A 1 66 ? -28.901 10.986 32.649 1.00 79.75 66 LEU A CA 1
ATOM 513 C C . LEU A 1 66 ? -29.412 11.045 31.211 1.00 79.75 66 LEU A C 1
ATOM 515 O O . LEU A 1 66 ? -29.483 12.133 30.643 1.00 79.75 66 LEU A O 1
ATOM 519 N N . LEU A 1 67 ? -29.810 9.899 30.652 1.00 79.06 67 LEU A N 1
ATOM 520 C CA . LEU A 1 67 ? -30.404 9.821 29.319 1.00 79.06 67 LEU A CA 1
ATOM 521 C C . LEU A 1 67 ? -31.735 10.565 29.240 1.00 79.06 67 LEU A C 1
ATOM 523 O O . LEU A 1 67 ? -31.969 11.280 28.272 1.00 79.06 67 LEU A O 1
ATOM 527 N N . ALA A 1 68 ? -32.592 10.438 30.253 1.00 79.19 68 ALA A N 1
ATOM 528 C CA . ALA A 1 68 ? -33.858 11.155 30.325 1.00 79.19 68 ALA A CA 1
ATOM 529 C C . ALA A 1 68 ? -33.627 12.667 30.382 1.00 79.19 68 ALA A C 1
ATOM 531 O O . ALA A 1 68 ? -34.291 13.416 29.671 1.00 79.19 68 ALA A O 1
ATOM 532 N N . ARG A 1 69 ? -32.632 13.118 31.158 1.00 76.62 69 ARG A N 1
ATOM 533 C CA . ARG A 1 69 ? -32.239 14.529 31.204 1.00 76.62 69 ARG A CA 1
ATOM 534 C C . ARG A 1 69 ? -31.696 15.020 29.859 1.00 76.62 69 ARG A C 1
ATOM 536 O O . ARG A 1 69 ? -32.125 16.073 29.398 1.00 76.62 69 ARG A O 1
ATOM 543 N N . ALA A 1 70 ? -30.823 14.251 29.210 1.00 71.12 70 ALA A N 1
ATOM 544 C CA . ALA A 1 70 ? -30.280 14.582 27.892 1.00 71.12 70 ALA A CA 1
ATOM 545 C C . ALA A 1 70 ? -31.361 14.576 26.794 1.00 71.12 70 ALA A C 1
ATOM 547 O O . ALA A 1 70 ? -31.386 15.463 25.953 1.00 71.12 70 ALA A O 1
ATOM 548 N N . SER A 1 71 ? -32.304 13.633 26.844 1.00 69.44 71 SER A N 1
ATOM 549 C CA . SER A 1 71 ? -33.430 13.537 25.898 1.00 69.44 71 SER A CA 1
ATOM 550 C C . SER A 1 71 ? -34.499 14.604 26.145 1.00 69.44 71 SER A C 1
ATOM 552 O O . SER A 1 71 ? -35.264 14.938 25.246 1.00 69.44 71 SER A O 1
ATOM 554 N N . SER A 1 72 ? -34.572 15.133 27.372 1.00 66.12 72 SER A N 1
ATOM 555 C CA . SER A 1 72 ? -35.432 16.266 27.724 1.00 66.12 72 SER A CA 1
ATOM 556 C C . SER A 1 72 ? -34.839 17.622 27.335 1.00 66.12 72 SER A C 1
ATOM 558 O O . SER A 1 72 ? -35.552 18.625 27.392 1.00 66.12 72 SER A O 1
ATOM 560 N N . ALA A 1 73 ? -33.563 17.670 26.927 1.00 60.81 73 ALA A N 1
ATOM 561 C CA . ALA A 1 73 ? -33.008 18.850 26.285 1.00 60.81 73 ALA A CA 1
ATOM 562 C C . ALA A 1 73 ? -33.738 19.043 24.949 1.00 60.81 73 ALA A C 1
ATOM 564 O O . ALA A 1 73 ? -33.806 18.134 24.123 1.00 60.81 73 ALA A O 1
ATOM 565 N N . THR A 1 74 ? -34.358 20.208 24.776 1.00 54.66 74 THR A N 1
ATOM 566 C CA . THR A 1 74 ? -35.237 20.515 23.645 1.00 54.66 74 THR A CA 1
ATOM 567 C C . THR A 1 74 ? -34.580 20.136 22.309 1.00 54.66 74 THR A C 1
ATOM 569 O O . THR A 1 74 ? -33.464 20.595 22.048 1.00 54.66 74 THR A O 1
ATOM 572 N N . PRO A 1 75 ? -35.254 19.367 21.429 1.00 48.78 75 PRO A N 1
ATOM 573 C CA . PRO A 1 75 ? -34.818 19.197 20.046 1.00 48.78 75 PRO A CA 1
ATOM 574 C C . PRO A 1 75 ? -34.712 20.582 19.390 1.00 48.78 75 PRO A C 1
ATOM 576 O O . PRO A 1 75 ? -35.728 21.232 19.146 1.00 48.78 75 PRO A O 1
ATOM 579 N N . GLY A 1 76 ? -33.486 21.074 19.193 1.00 55.56 76 GLY A N 1
ATOM 580 C CA . GLY A 1 76 ? -33.216 22.454 18.766 1.00 55.56 76 GLY A CA 1
ATOM 581 C C . GLY A 1 76 ? -32.503 23.344 19.791 1.00 55.56 76 GLY A C 1
ATOM 582 O O . GLY A 1 76 ? -32.563 24.564 19.652 1.00 55.56 76 GLY A O 1
ATOM 583 N N . ALA A 1 77 ? -31.840 22.777 20.808 1.00 59.31 77 ALA A N 1
ATOM 584 C CA . ALA A 1 77 ? -30.867 23.521 21.607 1.00 59.31 77 ALA A CA 1
ATOM 585 C C . ALA A 1 77 ? -29.874 24.252 20.682 1.00 59.31 77 ALA A C 1
ATOM 587 O O . ALA A 1 77 ? -29.344 23.656 19.742 1.00 59.31 77 ALA A O 1
ATOM 588 N N . ASP A 1 78 ? -29.672 25.549 20.930 1.00 74.56 78 ASP A N 1
ATOM 589 C CA . ASP A 1 78 ? -28.756 26.389 20.158 1.00 74.56 78 ASP A CA 1
ATOM 590 C C . ASP A 1 78 ? -27.370 25.711 20.113 1.00 74.56 78 ASP A C 1
ATOM 592 O O . ASP A 1 78 ? -26.848 25.365 21.180 1.00 74.56 78 ASP A O 1
ATOM 596 N N . PRO A 1 79 ? -26.761 25.480 18.931 1.00 74.44 79 PRO A N 1
ATOM 597 C CA . PRO A 1 79 ? -25.433 24.869 18.820 1.00 74.44 79 PRO A CA 1
ATOM 598 C C . PRO A 1 79 ? -24.381 25.555 19.701 1.00 74.44 79 PRO A C 1
ATOM 600 O O . PRO A 1 79 ? -23.467 24.894 20.196 1.00 74.44 79 PRO A O 1
ATOM 603 N N . GLN A 1 80 ? -24.544 26.854 19.961 1.00 78.44 80 GLN A N 1
ATOM 604 C CA . GLN A 1 80 ? -23.707 27.602 20.892 1.00 78.44 80 GLN A CA 1
ATOM 605 C C . GLN A 1 80 ? -23.824 27.075 22.336 1.00 78.44 80 GLN A C 1
ATOM 607 O O . GLN A 1 80 ? -22.817 26.859 23.006 1.00 78.44 80 GLN A O 1
ATOM 612 N N . SER A 1 81 ? -25.045 26.795 22.797 1.00 79.69 81 SER A N 1
ATOM 613 C CA . SER A 1 81 ? -25.320 26.286 24.145 1.00 79.69 81 SER A CA 1
ATOM 614 C C . SER A 1 81 ? -24.798 24.861 24.346 1.00 79.69 81 SER A C 1
ATOM 616 O O . SER A 1 81 ? -24.291 24.550 25.423 1.00 79.69 81 SER A O 1
ATOM 618 N N . LEU A 1 82 ? -24.872 24.005 23.320 1.00 78.94 82 LEU A N 1
ATOM 619 C CA . LEU A 1 82 ? -24.301 22.651 23.368 1.00 78.94 82 LEU A CA 1
ATOM 620 C C . LEU A 1 82 ? -22.770 22.683 23.438 1.00 78.94 82 LEU A C 1
ATOM 622 O O . LEU A 1 82 ? -22.155 21.884 24.149 1.00 78.94 82 LEU A O 1
ATOM 626 N N . LEU A 1 83 ? -22.145 23.622 22.721 1.00 81.25 83 LEU A N 1
ATOM 627 C CA . LEU A 1 83 ? -20.703 23.829 22.794 1.00 81.25 83 LEU A CA 1
ATOM 628 C C . LEU A 1 83 ? -20.283 24.315 24.187 1.00 81.25 83 LEU A C 1
ATOM 630 O O . LEU A 1 83 ? -19.319 23.793 24.744 1.00 81.25 83 LEU A O 1
ATOM 634 N N . GLU A 1 84 ? -21.018 25.261 24.773 1.00 84.88 84 GLU A N 1
ATOM 635 C CA . GLU A 1 84 ? -20.778 25.736 26.140 1.00 84.88 84 GLU A CA 1
ATOM 636 C C . GLU A 1 84 ? -20.946 24.618 27.179 1.00 84.88 84 GLU A C 1
ATOM 638 O O . GLU A 1 84 ? -20.114 24.482 28.077 1.00 84.88 84 GLU A O 1
ATOM 643 N N . GLU A 1 85 ? -21.960 23.758 27.041 1.00 83.94 85 GLU A N 1
ATOM 644 C CA . GLU A 1 85 ? -22.148 22.609 27.932 1.00 83.94 85 GLU A CA 1
ATOM 645 C C . GLU A 1 85 ? -21.008 21.588 27.804 1.00 83.94 85 GLU A C 1
ATOM 647 O O . GLU A 1 85 ? -20.509 21.096 28.823 1.00 83.94 85 GLU A O 1
ATOM 652 N N . LYS A 1 86 ? -20.543 21.315 26.575 1.00 84.38 86 LYS A N 1
ATOM 653 C CA . LYS A 1 86 ? -19.362 20.477 26.319 1.00 84.38 86 LYS A CA 1
ATOM 654 C C . LYS A 1 86 ? -18.129 21.051 27.011 1.00 84.38 86 LYS A C 1
ATOM 656 O O . LYS A 1 86 ? -17.434 20.313 27.707 1.00 84.38 86 LYS A O 1
ATOM 661 N N . VAL A 1 87 ? -17.867 22.348 26.843 1.00 86.31 87 VAL A N 1
ATOM 662 C CA . VAL A 1 87 ? -16.727 23.026 27.479 1.00 86.31 87 VAL A CA 1
ATOM 663 C C . VAL A 1 87 ? -16.843 22.938 29.002 1.00 86.31 87 VAL A C 1
ATOM 665 O O . VAL A 1 87 ? -15.905 22.496 29.661 1.00 86.31 87 VAL A O 1
ATOM 668 N N . ALA A 1 88 ? -18.015 23.221 29.570 1.00 89.69 88 ALA A N 1
ATOM 669 C CA . ALA A 1 88 ? -18.241 23.110 31.009 1.00 89.69 88 ALA A CA 1
ATOM 670 C C . ALA A 1 88 ? -18.071 21.668 31.529 1.00 89.69 88 ALA A C 1
ATOM 672 O O . ALA A 1 88 ? -17.589 21.449 32.641 1.00 89.69 88 ALA A O 1
ATOM 673 N N . ALA A 1 89 ? -18.463 20.651 30.754 1.00 85.44 89 ALA A N 1
ATOM 674 C CA . ALA A 1 89 ? -18.224 19.249 31.101 1.00 85.44 89 ALA A CA 1
ATOM 675 C C . ALA A 1 89 ? -16.730 18.893 31.068 1.00 85.44 89 ALA A C 1
ATOM 677 O O . ALA A 1 89 ? -16.255 18.208 31.976 1.00 85.44 89 ALA A O 1
ATOM 678 N N . GLN A 1 90 ? -15.988 19.400 30.081 1.00 87.88 90 GLN A N 1
ATOM 679 C CA . GLN A 1 90 ? -14.534 19.242 29.992 1.00 87.88 90 GLN A CA 1
ATOM 680 C C . GLN A 1 90 ? -13.814 19.908 31.175 1.00 87.88 90 GLN A C 1
ATOM 682 O O . GLN A 1 90 ? -12.915 19.306 31.757 1.00 87.88 90 GLN A O 1
ATOM 687 N N . GLU A 1 91 ? -14.243 21.100 31.594 1.00 92.44 91 GLU A N 1
ATOM 688 C CA . GLU A 1 91 ? -13.700 21.784 32.775 1.00 92.44 91 GLU A CA 1
ATOM 689 C C . GLU A 1 91 ? -13.950 20.994 34.066 1.00 92.44 91 GLU A C 1
ATOM 691 O O . GLU A 1 91 ? -13.030 20.793 34.860 1.00 92.44 91 GLU A O 1
ATOM 696 N N . ARG A 1 92 ? -15.171 20.475 34.268 1.00 93.44 92 ARG A N 1
ATOM 697 C CA . ARG A 1 92 ? -15.485 19.618 35.427 1.00 93.44 92 ARG A CA 1
ATOM 698 C C . ARG A 1 92 ? -14.640 18.344 35.447 1.00 93.44 92 ARG A C 1
ATOM 700 O O . ARG A 1 92 ? -14.202 17.936 36.520 1.00 93.44 92 ARG A O 1
ATOM 707 N N . LEU A 1 93 ? -14.401 17.731 34.285 1.00 93.19 93 LEU A N 1
ATOM 708 C CA . LEU A 1 93 ? -13.527 16.562 34.170 1.00 93.19 93 LEU A CA 1
ATOM 709 C C . LEU A 1 93 ? -12.089 16.910 34.576 1.00 93.19 93 LEU A C 1
ATOM 711 O O . LEU A 1 93 ? -11.505 16.196 35.386 1.00 93.19 93 LEU A O 1
ATOM 715 N N . ALA A 1 94 ? -11.554 18.034 34.093 1.00 94.50 94 ALA A N 1
ATOM 716 C CA . ALA A 1 94 ? -10.210 18.489 34.445 1.00 94.50 94 ALA A CA 1
ATOM 717 C C . ALA A 1 94 ? -10.049 18.742 35.958 1.00 94.50 94 ALA A C 1
ATOM 719 O O . ALA A 1 94 ? -9.022 18.384 36.539 1.00 94.50 94 ALA A O 1
ATOM 720 N N . LEU A 1 95 ? -11.069 19.310 36.613 1.00 95.94 95 LEU A N 1
ATOM 721 C CA . LEU A 1 95 ? -11.087 19.479 38.071 1.00 95.94 95 LEU A CA 1
ATOM 722 C C . LEU A 1 95 ? -11.094 18.126 38.801 1.00 95.94 95 LEU A C 1
ATOM 724 O O . LEU A 1 95 ? -10.274 17.904 39.688 1.00 95.94 95 LEU A O 1
ATOM 728 N N . ALA A 1 96 ? -11.947 17.188 38.382 1.00 95.75 96 ALA A N 1
ATOM 729 C CA . ALA A 1 96 ? -12.003 15.855 38.982 1.00 95.75 96 ALA A CA 1
ATOM 730 C C . ALA A 1 96 ? -10.692 15.062 38.799 1.00 95.75 96 ALA A C 1
ATOM 732 O O . ALA A 1 96 ? -10.269 14.334 39.698 1.00 95.75 96 ALA A O 1
ATOM 733 N N . GLU A 1 97 ? -10.014 15.207 37.656 1.00 94.75 97 GLU A N 1
ATOM 734 C CA . GLU A 1 97 ? -8.697 14.606 37.411 1.00 94.75 97 GLU A CA 1
ATOM 735 C C . GLU A 1 97 ? -7.604 15.191 38.314 1.00 94.75 97 GLU A C 1
ATOM 737 O O . GLU A 1 97 ? -6.706 14.462 38.756 1.00 94.75 97 GLU A O 1
ATOM 742 N N . TYR A 1 98 ? -7.671 16.495 38.596 1.00 97.38 98 TYR A N 1
ATOM 743 C CA . TYR A 1 98 ? -6.791 17.151 39.557 1.00 97.38 98 TYR A CA 1
ATOM 744 C C . TYR A 1 98 ? -7.032 16.625 40.979 1.00 97.38 98 TYR A C 1
ATOM 746 O O . TYR A 1 98 ? -6.079 16.185 41.628 1.00 97.38 98 TYR A O 1
ATOM 754 N N . ASP A 1 99 ? -8.289 16.558 41.420 1.00 96.19 99 ASP A N 1
ATOM 755 C CA . ASP A 1 99 ? -8.660 16.027 42.737 1.00 96.19 99 ASP A CA 1
ATOM 756 C C . ASP A 1 99 ? -8.239 14.558 42.897 1.00 96.19 99 ASP A C 1
ATOM 758 O O . ASP A 1 99 ? -7.700 14.153 43.929 1.00 96.19 99 ASP A O 1
ATOM 762 N N . LEU A 1 100 ? -8.400 13.748 41.844 1.00 96.38 100 LEU A N 1
ATOM 763 C CA . LEU A 1 100 ? -7.948 12.357 41.826 1.00 96.38 100 LEU A CA 1
ATOM 764 C C . LEU A 1 100 ? -6.427 12.244 41.984 1.00 96.38 100 LEU A C 1
ATOM 766 O O . LEU A 1 100 ? -5.938 11.306 42.619 1.00 96.38 100 LEU A O 1
ATOM 770 N N . ARG A 1 101 ? -5.660 13.162 41.385 1.00 97.25 101 ARG A N 1
ATOM 771 C CA . ARG A 1 101 ? -4.198 13.192 41.514 1.00 97.25 101 ARG A CA 1
ATOM 772 C C . ARG A 1 101 ? -3.788 13.495 42.950 1.00 97.25 101 ARG A C 1
ATOM 774 O O . ARG A 1 101 ? -2.940 12.779 43.476 1.00 97.25 101 ARG A O 1
ATOM 781 N N . LEU A 1 102 ? -4.435 14.480 43.571 1.00 96.12 102 LEU A N 1
ATOM 782 C CA . LEU A 1 102 ? -4.212 14.839 44.969 1.00 96.12 102 LEU A CA 1
ATOM 783 C C . LEU A 1 102 ? -4.528 13.654 45.896 1.00 96.12 102 LEU A C 1
ATOM 785 O O . LEU A 1 102 ? -3.673 13.219 46.659 1.00 96.12 102 LEU A O 1
ATOM 789 N N . ALA A 1 103 ? -5.692 13.019 45.725 1.00 95.75 103 ALA A N 1
ATOM 790 C CA . ALA A 1 103 ? -6.079 11.850 46.518 1.00 95.75 103 ALA A CA 1
ATOM 791 C C . ALA A 1 103 ? -5.117 10.655 46.348 1.00 95.75 103 ALA A C 1
ATOM 793 O O . ALA A 1 103 ? -4.862 9.905 47.293 1.00 95.75 103 ALA A O 1
ATOM 794 N N . LYS A 1 104 ? -4.567 10.449 45.142 1.00 96.00 104 LYS A N 1
ATOM 795 C CA . LYS A 1 104 ? -3.546 9.415 44.892 1.00 96.00 104 LYS A CA 1
ATOM 796 C C . LYS A 1 104 ? -2.234 9.720 45.611 1.00 96.00 104 LYS A C 1
ATOM 798 O O . LYS A 1 104 ? -1.601 8.785 46.106 1.00 96.00 104 LYS A O 1
ATOM 803 N N . GLU A 1 105 ? -1.831 10.986 45.657 1.00 96.69 105 GLU A N 1
ATOM 804 C CA . GLU A 1 105 ? -0.653 11.430 46.397 1.00 96.69 105 GLU A CA 1
ATOM 805 C C . GLU A 1 105 ? -0.846 11.214 47.902 1.00 96.69 105 GLU A C 1
ATOM 807 O O . GLU A 1 105 ? -0.025 10.527 48.512 1.00 96.69 105 GLU A O 1
ATOM 812 N N .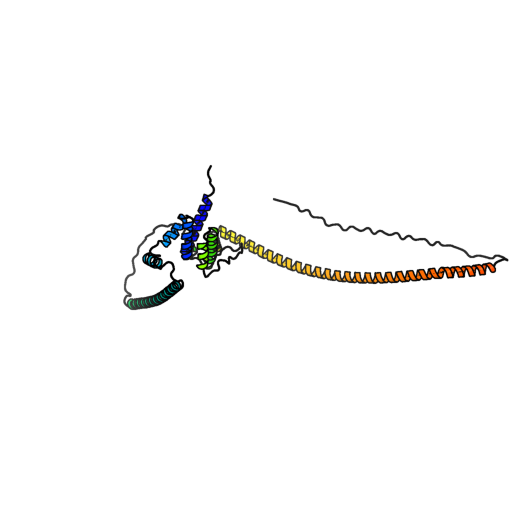 ASP A 1 106 ? -1.973 11.642 48.469 1.00 96.56 106 ASP A N 1
ATOM 813 C CA . ASP A 1 106 ? -2.307 11.427 49.883 1.00 96.56 106 ASP A CA 1
ATOM 814 C C . ASP A 1 106 ? -2.315 9.935 50.249 1.00 96.56 106 ASP A C 1
ATOM 816 O O . ASP A 1 106 ? -1.707 9.510 51.233 1.00 96.56 106 ASP A O 1
ATOM 820 N N . LEU A 1 107 ? -2.929 9.089 49.411 1.00 95.94 107 LEU A N 1
ATOM 821 C CA . LEU A 1 107 ? -2.892 7.633 49.588 1.00 95.94 107 LEU A CA 1
ATOM 822 C C . LEU A 1 107 ? -1.466 7.076 49.548 1.00 95.94 107 LEU A C 1
ATOM 824 O O . LEU A 1 107 ? -1.174 6.093 50.233 1.00 95.94 107 LEU A O 1
ATOM 828 N N . SER A 1 108 ? -0.582 7.647 48.728 1.00 95.56 108 SER A N 1
ATOM 829 C CA . SER A 1 108 ? 0.818 7.227 48.659 1.00 95.56 108 SER A CA 1
ATOM 830 C C . SER A 1 108 ? 1.599 7.631 49.913 1.00 95.56 108 SER A C 1
ATOM 832 O O . SER A 1 108 ? 2.356 6.809 50.436 1.00 95.56 108 SER A O 1
ATOM 834 N N . GLN A 1 109 ? 1.342 8.829 50.446 1.00 95.50 109 GLN A N 1
ATOM 835 C CA . GLN A 1 109 ? 1.926 9.321 51.693 1.00 95.50 109 GLN A CA 1
ATOM 836 C C . GLN A 1 109 ? 1.466 8.469 52.881 1.00 95.50 109 GLN A C 1
ATOM 838 O O . GLN A 1 109 ? 2.300 7.924 53.600 1.00 95.50 109 GLN A O 1
ATOM 843 N N . LEU A 1 110 ? 0.158 8.225 53.011 1.00 95.19 110 LEU A N 1
ATOM 844 C CA . LEU A 1 110 ? -0.403 7.357 54.052 1.00 95.19 110 LEU A CA 1
ATOM 845 C C . LEU A 1 110 ? 0.143 5.924 53.968 1.00 95.19 110 LEU A C 1
ATOM 847 O O . LEU A 1 110 ? 0.461 5.310 54.986 1.00 95.19 110 LEU A O 1
ATOM 851 N N . LYS A 1 111 ? 0.310 5.373 52.758 1.00 94.81 111 LYS A N 1
ATOM 852 C CA . LYS A 1 111 ? 0.949 4.057 52.569 1.00 94.81 111 LYS A CA 1
ATOM 853 C C . LYS A 1 111 ? 2.411 4.055 53.016 1.00 94.81 111 LYS A C 1
ATOM 855 O O . LYS A 1 111 ? 2.871 3.036 53.535 1.00 94.81 111 LYS A O 1
ATOM 860 N N . LEU A 1 112 ? 3.142 5.148 52.805 1.00 94.62 112 LEU A N 1
ATOM 861 C CA . LEU A 1 112 ? 4.529 5.292 53.245 1.00 94.62 112 LEU A CA 1
ATOM 862 C C . LEU A 1 112 ? 4.620 5.420 54.768 1.00 94.62 112 LEU A C 1
ATOM 864 O O . LEU A 1 112 ? 5.450 4.753 55.379 1.00 94.62 112 LEU A O 1
ATOM 868 N N . GLU A 1 113 ? 3.729 6.187 55.391 1.00 94.06 113 GLU A N 1
ATOM 869 C CA . GLU A 1 113 ? 3.625 6.276 56.850 1.00 94.06 113 GLU A CA 1
ATOM 870 C C . GLU A 1 113 ? 3.284 4.927 57.485 1.00 94.06 113 GLU A C 1
ATOM 872 O O . GLU A 1 113 ? 3.911 4.543 58.468 1.00 94.06 113 GLU A O 1
ATOM 877 N N . LEU A 1 114 ? 2.365 4.159 56.893 1.00 92.56 114 LEU A N 1
ATOM 878 C CA . LEU A 1 114 ? 1.999 2.825 57.377 1.00 92.56 114 LEU A CA 1
ATOM 879 C C . LEU A 1 114 ? 3.175 1.840 57.254 1.00 92.56 114 LEU A C 1
ATOM 881 O O . LEU A 1 114 ? 3.431 1.060 58.172 1.00 92.56 114 LEU A O 1
ATOM 885 N N . ARG A 1 115 ? 3.948 1.900 56.158 1.00 90.00 115 ARG A N 1
ATOM 886 C CA . ARG A 1 115 ? 5.192 1.118 56.012 1.00 90.00 115 ARG A CA 1
ATOM 887 C C . ARG A 1 115 ? 6.235 1.519 57.050 1.00 90.00 115 ARG A C 1
ATOM 889 O O . ARG A 1 115 ? 6.764 0.642 57.721 1.00 90.00 115 ARG A O 1
ATOM 896 N N . LYS A 1 116 ? 6.453 2.822 57.242 1.00 92.56 116 LYS A N 1
ATOM 897 C CA . LYS A 1 116 ? 7.361 3.359 58.260 1.00 92.56 116 LYS A CA 1
ATOM 898 C C . LYS A 1 116 ? 6.946 2.927 59.668 1.00 92.56 116 LYS A C 1
ATOM 900 O O . LYS A 1 116 ? 7.802 2.527 60.445 1.00 92.56 116 LYS A O 1
ATOM 905 N N . GLN A 1 117 ? 5.649 2.950 59.985 1.00 88.44 117 GLN A N 1
ATOM 906 C CA . GLN A 1 117 ? 5.125 2.464 61.264 1.00 88.44 117 GLN A CA 1
ATOM 907 C C . GLN A 1 117 ? 5.370 0.964 61.444 1.00 88.44 117 GLN A C 1
ATOM 909 O O . GLN A 1 117 ? 5.838 0.555 62.501 1.00 88.44 117 GLN A O 1
ATOM 914 N N . LYS A 1 118 ? 5.118 0.154 60.408 1.00 85.12 118 LYS A N 1
ATOM 915 C CA . LYS A 1 118 ? 5.376 -1.293 60.425 1.00 85.12 118 LYS A CA 1
ATOM 916 C C . LYS A 1 118 ? 6.863 -1.621 60.584 1.00 85.12 118 LYS A C 1
ATOM 918 O O . LYS A 1 118 ? 7.197 -2.559 61.296 1.00 85.12 118 LYS A O 1
ATOM 923 N N . GLU A 1 119 ? 7.744 -0.861 59.943 1.00 77.44 119 GLU A N 1
ATOM 924 C CA . GLU A 1 119 ? 9.197 -0.994 60.095 1.00 77.44 119 GLU A CA 1
ATOM 925 C C . GLU A 1 119 ? 9.640 -0.565 61.502 1.00 77.44 119 GLU A C 1
ATOM 927 O O . GLU A 1 119 ? 10.389 -1.294 62.144 1.00 77.44 119 GLU A O 1
ATOM 932 N N . SER A 1 120 ? 9.084 0.525 62.044 1.00 68.81 120 SER A N 1
ATOM 933 C CA . SER A 1 120 ? 9.357 0.957 63.423 1.00 68.81 120 SER A CA 1
ATOM 934 C C . SER A 1 120 ? 8.741 0.059 64.503 1.00 68.81 120 SER A C 1
ATOM 936 O O . SER A 1 120 ? 9.247 0.035 65.616 1.00 68.81 120 SER A O 1
ATOM 938 N N . SER A 1 121 ? 7.677 -0.700 64.202 1.00 58.09 121 SER A N 1
ATOM 939 C CA . SER A 1 121 ? 7.093 -1.686 65.127 1.00 58.09 121 SER A CA 1
ATOM 940 C C . SER A 1 121 ? 7.707 -3.082 64.975 1.00 58.09 121 SER A C 1
ATOM 942 O O . SER A 1 121 ? 7.432 -3.963 65.786 1.00 58.09 121 SER A O 1
ATOM 944 N N . SER A 1 122 ? 8.488 -3.317 63.914 1.00 49.28 122 SER A N 1
ATOM 945 C CA . SER A 1 122 ? 9.155 -4.595 63.644 1.00 49.28 122 SER A CA 1
ATOM 946 C C . SER A 1 122 ? 10.473 -4.748 64.406 1.00 49.28 122 SER A C 1
ATOM 948 O O . SER A 1 122 ? 10.960 -5.874 64.507 1.00 49.28 122 SER A O 1
ATOM 950 N N . GLU A 1 123 ? 11.048 -3.675 64.957 1.00 43.81 123 GLU A N 1
ATOM 951 C CA . GLU A 1 123 ? 12.228 -3.790 65.829 1.00 43.81 123 GLU A CA 1
ATOM 952 C C . GLU A 1 123 ? 11.896 -4.373 67.220 1.00 43.81 123 GLU A C 1
ATOM 954 O O . GLU A 1 123 ? 12.789 -4.916 67.864 1.00 43.81 123 GLU A O 1
ATOM 959 N N . ASP A 1 124 ? 10.616 -4.422 67.621 1.00 49.47 124 ASP A N 1
ATOM 960 C CA . ASP A 1 124 ? 10.174 -4.950 68.927 1.00 49.47 124 ASP A CA 1
ATOM 961 C C . ASP A 1 124 ? 9.476 -6.332 68.867 1.00 49.47 124 ASP A C 1
ATOM 963 O O . ASP A 1 124 ? 8.858 -6.781 69.835 1.00 49.47 124 ASP A O 1
ATOM 967 N N . SER A 1 125 ? 9.551 -7.065 67.749 1.00 47.03 125 SER A N 1
ATOM 968 C CA . SER A 1 125 ? 8.954 -8.415 67.643 1.00 47.03 125 SER A CA 1
ATOM 969 C C . SER A 1 125 ? 9.728 -9.365 66.727 1.00 47.03 125 SER A C 1
ATOM 971 O O . SER A 1 125 ? 9.164 -10.048 65.877 1.00 47.03 125 SER A O 1
ATOM 973 N N . ASN A 1 126 ? 11.038 -9.485 66.949 1.00 42.38 126 ASN A N 1
ATOM 974 C CA . ASN A 1 126 ? 11.834 -10.607 66.437 1.00 42.38 126 ASN A CA 1
ATOM 975 C C . ASN A 1 126 ? 11.796 -11.801 67.403 1.00 42.38 126 ASN A C 1
ATOM 977 O O . ASN A 1 126 ? 12.810 -12.230 67.952 1.00 42.38 126 ASN A O 1
ATOM 981 N N . GLY A 1 127 ? 10.603 -12.356 67.608 1.00 45.25 127 GLY A N 1
ATOM 982 C CA . GLY A 1 127 ? 10.424 -13.539 68.435 1.00 45.25 127 GLY A CA 1
ATOM 983 C C . GLY A 1 127 ? 9.077 -14.204 68.214 1.00 45.25 127 GLY A C 1
ATOM 984 O O . GLY A 1 127 ? 8.141 -13.902 68.941 1.00 45.25 127 GLY A O 1
ATOM 985 N N . LEU A 1 128 ? 9.041 -15.147 67.263 1.00 40.53 128 LEU A N 1
ATOM 986 C CA . LEU A 1 128 ? 8.302 -16.424 67.277 1.00 40.53 128 LEU A CA 1
ATOM 987 C C . LEU A 1 128 ? 7.509 -16.745 65.993 1.00 40.53 128 LEU A C 1
ATOM 989 O O . LEU A 1 128 ? 6.641 -16.004 65.550 1.00 40.53 128 LEU A O 1
ATOM 993 N N . LEU A 1 129 ? 7.763 -17.979 65.539 1.00 36.88 129 LEU A N 1
ATOM 994 C CA . LEU A 1 129 ? 6.885 -18.904 64.809 1.00 36.88 129 LEU A CA 1
ATOM 995 C C . LEU A 1 129 ? 6.810 -18.854 63.273 1.00 36.88 129 LEU A C 1
ATOM 997 O O . LEU A 1 129 ? 5.887 -18.367 62.631 1.00 36.88 129 LEU A O 1
ATOM 1001 N N . LEU A 1 130 ? 7.792 -19.572 62.730 1.00 40.19 130 LEU A N 1
ATOM 1002 C CA . LEU A 1 130 ? 7.731 -20.469 61.582 1.00 40.19 130 LEU A CA 1
ATOM 1003 C C . LEU A 1 130 ? 6.591 -21.518 61.717 1.00 40.19 130 LEU A C 1
ATOM 1005 O O . LEU A 1 130 ? 6.584 -22.270 62.688 1.00 40.19 130 LEU A O 1
ATOM 1009 N N . GLY A 1 131 ? 5.731 -21.672 60.699 1.00 30.31 131 GLY A N 1
ATOM 1010 C CA . GLY A 1 131 ? 5.225 -22.999 60.295 1.00 30.31 131 GLY A CA 1
ATOM 1011 C C . GLY A 1 131 ? 3.709 -23.227 60.120 1.00 30.31 131 GLY A C 1
ATOM 1012 O O . GLY A 1 131 ? 2.920 -22.959 61.017 1.00 30.31 131 GLY A O 1
ATOM 1013 N N . ALA A 1 132 ? 3.402 -23.894 58.990 1.00 30.00 132 ALA A N 1
ATOM 1014 C CA . ALA A 1 132 ? 2.228 -24.711 58.607 1.00 30.00 132 ALA A CA 1
ATOM 1015 C C . ALA A 1 132 ? 1.244 -24.031 57.619 1.00 30.00 132 ALA A C 1
ATOM 1017 O O . ALA A 1 132 ? 0.534 -23.114 57.998 1.00 30.00 132 ALA A O 1
ATOM 1018 N N . SER A 1 133 ? 1.222 -24.304 56.302 1.00 32.28 133 SER A N 1
ATOM 1019 C CA . SER A 1 133 ? 1.150 -25.550 55.495 1.00 32.28 133 SER A CA 1
ATOM 1020 C C . SER A 1 133 ? -0.279 -25.898 55.038 1.00 32.28 133 SER A C 1
ATOM 1022 O O . SER A 1 133 ? -1.187 -25.979 55.860 1.00 32.28 133 SER A O 1
ATOM 1024 N N . THR A 1 134 ? -0.367 -26.346 53.767 1.00 29.03 134 THR A N 1
ATOM 1025 C CA . THR A 1 134 ? -1.384 -27.244 53.142 1.00 29.03 134 THR A CA 1
ATOM 1026 C C . THR A 1 134 ? -2.697 -26.565 52.682 1.00 29.03 134 THR A C 1
ATOM 1028 O O . THR A 1 134 ? -3.288 -25.840 53.461 1.00 29.03 134 THR A O 1
ATOM 1031 N N . ARG A 1 135 ? -3.311 -26.782 51.503 1.00 29.80 135 ARG A N 1
ATOM 1032 C CA . ARG A 1 135 ? -3.027 -27.476 50.222 1.00 29.80 135 ARG A CA 1
ATOM 1033 C C . ARG A 1 135 ? -4.290 -27.349 49.334 1.00 29.80 135 ARG A C 1
ATOM 1035 O O . ARG A 1 135 ? -5.388 -27.356 49.866 1.00 29.80 135 ARG A O 1
ATOM 1042 N N . GLU A 1 136 ? -4.073 -27.301 48.016 1.00 29.50 136 GLU A N 1
ATOM 1043 C CA . GLU A 1 136 ? -4.954 -27.650 46.873 1.00 29.50 136 GLU A CA 1
ATOM 1044 C C . GLU A 1 136 ? -6.366 -27.057 46.707 1.00 29.50 136 GLU A C 1
ATOM 1046 O O . GLU A 1 136 ? -7.283 -27.266 47.490 1.00 29.50 136 GLU A O 1
ATOM 1051 N N . GLY A 1 137 ? -6.557 -26.495 45.511 1.00 27.28 137 GLY A N 1
ATOM 1052 C CA . GLY A 1 137 ? -7.834 -26.387 44.814 1.00 27.28 137 GLY A CA 1
ATOM 1053 C C . GLY A 1 137 ? -7.578 -26.341 43.308 1.00 27.28 137 GLY A C 1
ATOM 1054 O O . GLY A 1 137 ? -7.605 -25.277 42.700 1.00 27.28 137 GLY A O 1
ATOM 1055 N N . SER A 1 138 ? -7.237 -27.488 42.717 1.00 35.28 138 SER A N 1
ATOM 1056 C CA . SER A 1 138 ? -7.165 -27.689 41.270 1.00 35.28 138 SER A CA 1
ATOM 1057 C C . SER A 1 138 ? -8.578 -27.726 40.686 1.00 35.28 138 SER A C 1
ATOM 1059 O O . SER A 1 138 ? -9.347 -28.642 40.965 1.00 35.28 138 SER A O 1
ATOM 1061 N N . ILE A 1 139 ? -8.918 -26.746 39.848 1.00 31.77 139 ILE A N 1
ATOM 1062 C CA . ILE A 1 139 ? -10.136 -26.767 39.033 1.00 31.77 139 ILE A CA 1
ATOM 1063 C C . ILE A 1 139 ? -9.740 -26.452 37.588 1.00 31.77 139 ILE A C 1
ATOM 1065 O O . ILE A 1 139 ? -9.424 -25.323 37.238 1.00 31.77 139 ILE A O 1
ATOM 1069 N N . SER A 1 140 ? -9.704 -27.536 36.813 1.00 33.59 140 SER A N 1
ATOM 1070 C CA . SER A 1 140 ? -10.101 -27.689 35.411 1.00 33.59 140 SER A CA 1
ATOM 1071 C C . SER A 1 140 ? -9.612 -26.682 34.366 1.00 33.59 140 SER A C 1
ATOM 1073 O O . SER A 1 140 ? -10.004 -25.522 34.338 1.00 33.59 140 SER A O 1
ATOM 1075 N N . GLN A 1 141 ? -8.855 -27.215 33.402 1.00 40.31 141 GLN A N 1
ATOM 1076 C CA . GLN A 1 141 ? -8.674 -26.628 32.078 1.00 40.31 141 GLN A CA 1
ATOM 1077 C C . GLN A 1 141 ? -10.017 -26.325 31.397 1.00 40.31 141 GLN A C 1
ATOM 1079 O O . GLN A 1 141 ? -10.869 -27.215 31.325 1.00 40.31 141 GLN A O 1
ATOM 1084 N N . PRO A 1 142 ? -10.106 -25.165 30.736 1.00 35.84 142 PRO A N 1
ATOM 1085 C CA . PRO A 1 142 ? -10.706 -25.067 29.422 1.00 35.84 142 PRO A CA 1
ATOM 1086 C C . PRO A 1 142 ? -9.641 -24.687 28.378 1.00 35.84 142 PRO A C 1
ATOM 1088 O O . PRO A 1 142 ? -8.733 -23.897 28.621 1.00 35.84 142 PRO A O 1
ATOM 1091 N N . ASP A 1 143 ? -9.747 -25.344 27.228 1.00 34.78 143 ASP A N 1
ATOM 1092 C CA . ASP A 1 143 ? -9.215 -24.966 25.920 1.00 34.78 143 ASP A CA 1
ATOM 1093 C C . ASP A 1 143 ? -7.752 -24.484 25.795 1.00 34.78 143 ASP A C 1
ATOM 1095 O O . ASP A 1 143 ? -7.407 -23.304 25.793 1.00 34.78 143 ASP A O 1
ATOM 1099 N N . LYS A 1 144 ? -6.893 -25.436 25.401 1.00 40.59 144 LYS A N 1
ATOM 1100 C CA . LYS A 1 144 ? -5.580 -25.226 24.747 1.00 40.59 144 LYS A CA 1
ATOM 1101 C C . LYS A 1 144 ? -5.612 -24.349 23.470 1.00 40.59 144 LYS A C 1
ATOM 1103 O O . LYS A 1 144 ? -4.571 -24.188 22.829 1.00 40.59 144 LYS A O 1
ATOM 1108 N N . ARG A 1 145 ? -6.771 -23.811 23.076 1.00 43.91 145 ARG A N 1
ATOM 1109 C CA . ARG A 1 145 ? -6.939 -22.891 21.941 1.00 43.91 145 ARG A CA 1
ATOM 1110 C C . ARG A 1 145 ? -6.978 -21.420 22.369 1.00 43.91 145 ARG A C 1
ATOM 1112 O O . ARG A 1 145 ? -6.431 -20.597 21.642 1.00 43.91 145 ARG A O 1
ATOM 1119 N N . ASP A 1 146 ? -7.470 -21.108 23.567 1.00 40.53 146 ASP A N 1
ATOM 1120 C CA . ASP A 1 146 ? -7.651 -19.715 24.008 1.00 40.53 146 ASP A CA 1
ATOM 1121 C C . ASP A 1 146 ? -6.358 -19.088 24.547 1.00 40.53 146 ASP A C 1
ATOM 1123 O O . ASP A 1 146 ? -6.112 -17.896 24.378 1.00 40.53 146 ASP A O 1
ATOM 1127 N N . LEU A 1 147 ? -5.438 -19.910 25.065 1.00 42.34 147 LEU A N 1
ATOM 1128 C CA . LEU A 1 147 ? -4.104 -19.464 25.494 1.00 42.34 147 LEU A CA 1
ATOM 1129 C C . LEU A 1 147 ? -3.220 -18.945 24.342 1.00 42.34 147 LEU A C 1
ATOM 1131 O O . LEU A 1 147 ? -2.187 -18.331 24.600 1.00 42.34 147 LEU A O 1
ATOM 1135 N N . LYS A 1 148 ? -3.586 -19.199 23.077 1.00 50.34 148 LYS A N 1
ATOM 1136 C CA . LYS A 1 148 ? -2.784 -18.802 21.907 1.00 50.34 148 LYS A CA 1
ATOM 1137 C C . LYS A 1 148 ? -3.187 -17.452 21.313 1.00 50.34 148 LYS A C 1
ATOM 1139 O O . LYS A 1 148 ? -2.353 -16.828 20.667 1.00 50.34 148 LYS A O 1
ATOM 1144 N N . ILE A 1 149 ? -4.416 -16.983 21.546 1.00 49.47 149 ILE A N 1
ATOM 1145 C CA . ILE A 1 149 ? -4.898 -15.696 21.010 1.00 49.47 149 ILE A CA 1
ATOM 1146 C C . ILE A 1 149 ? -4.502 -14.546 21.947 1.00 49.47 149 ILE A C 1
ATOM 1148 O O . ILE A 1 149 ? -4.087 -13.485 21.490 1.00 49.47 149 ILE A O 1
ATOM 1152 N N . SER A 1 150 ? -4.492 -14.780 23.263 1.00 48.81 150 SER A N 1
ATOM 1153 C CA . SER A 1 150 ? -4.068 -13.778 24.254 1.00 48.81 150 SER A CA 1
ATOM 1154 C C . SER A 1 150 ? -2.566 -13.443 24.235 1.00 48.81 150 SER A C 1
ATOM 1156 O O . SER A 1 150 ? -2.134 -12.555 24.965 1.00 48.81 150 SER A O 1
ATOM 1158 N N . ALA A 1 151 ? -1.755 -14.120 23.414 1.00 50.22 151 ALA A N 1
ATOM 1159 C CA . ALA A 1 151 ? -0.311 -13.890 23.322 1.00 50.22 151 ALA A CA 1
ATOM 1160 C C . ALA A 1 151 ? 0.075 -12.603 22.563 1.00 50.22 151 ALA A C 1
ATOM 1162 O O . ALA A 1 151 ? 1.228 -12.182 22.638 1.00 50.22 151 ALA A O 1
ATOM 1163 N N . LEU A 1 152 ? -0.861 -11.978 21.837 1.00 55.97 152 LEU A N 1
ATOM 1164 C CA . LEU A 1 152 ? -0.574 -10.806 20.999 1.00 55.97 152 LEU A CA 1
ATOM 1165 C C . LEU A 1 152 ? -0.663 -9.462 21.741 1.00 55.97 152 LEU A C 1
ATOM 1167 O O . LEU A 1 152 ? -0.199 -8.452 21.216 1.00 55.97 152 LEU A O 1
ATOM 1171 N N . GLY A 1 153 ? -1.163 -9.458 22.981 1.00 63.66 153 GLY A N 1
ATOM 1172 C CA . GLY A 1 153 ? -1.369 -8.237 23.763 1.00 63.66 153 GLY A CA 1
ATOM 1173 C C . GLY A 1 153 ? -2.454 -7.317 23.175 1.00 63.66 153 GLY A C 1
ATOM 1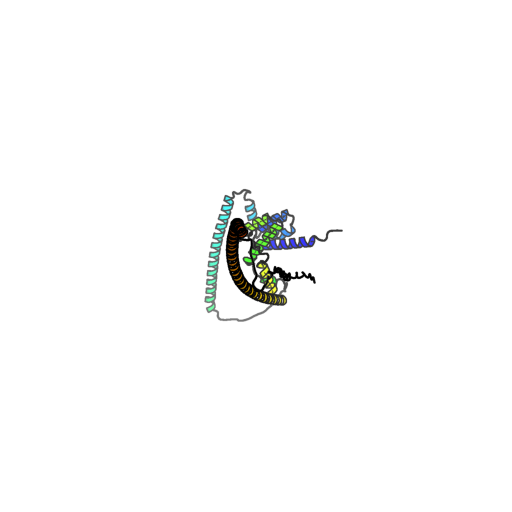174 O O . GLY A 1 153 ? -3.092 -7.670 22.184 1.00 63.66 153 GLY A O 1
ATOM 1175 N N . PRO A 1 154 ? -2.703 -6.150 23.798 1.00 71.81 154 PRO A N 1
ATOM 1176 C CA . PRO A 1 154 ? -3.582 -5.122 23.238 1.00 71.81 154 PRO A CA 1
ATOM 1177 C C . PRO A 1 154 ? -3.099 -4.668 21.852 1.00 71.81 154 PRO A C 1
ATOM 1179 O O . PRO A 1 154 ? -1.889 -4.647 21.605 1.00 71.81 154 PRO A O 1
ATOM 1182 N N . LEU A 1 155 ? -4.030 -4.274 20.973 1.00 72.94 155 LEU A N 1
ATOM 1183 C CA . LEU A 1 155 ? -3.710 -3.773 19.633 1.00 72.94 155 LEU A CA 1
ATOM 1184 C C . LEU A 1 155 ? -2.700 -2.621 19.712 1.00 72.94 155 LEU A C 1
ATOM 1186 O O . LEU A 1 155 ? -2.894 -1.655 20.455 1.00 72.94 155 LEU A O 1
ATOM 1190 N N . LYS A 1 156 ? -1.606 -2.711 18.943 1.00 78.81 156 LYS A N 1
ATOM 1191 C CA . LYS A 1 156 ? -0.662 -1.593 18.819 1.00 78.81 156 LYS A CA 1
ATOM 1192 C C . LYS A 1 156 ? -1.226 -0.544 17.868 1.00 78.81 156 LYS A C 1
ATOM 1194 O O . LYS A 1 156 ? -1.968 -0.868 16.945 1.00 78.81 156 LYS A O 1
ATOM 1199 N N . ASP A 1 157 ? -0.776 0.697 18.027 1.00 81.19 157 ASP A N 1
ATOM 1200 C CA . ASP A 1 157 ? -1.276 1.847 17.259 1.00 81.19 157 ASP A CA 1
ATOM 1201 C C . ASP A 1 157 ? -1.218 1.637 15.738 1.00 81.19 157 ASP A C 1
ATOM 1203 O O . ASP A 1 157 ? -2.134 2.022 15.022 1.00 81.19 157 ASP A O 1
ATOM 1207 N N . ASN A 1 158 ? -0.178 0.969 15.235 1.00 79.50 158 ASN A N 1
ATOM 1208 C CA . ASN A 1 158 ? -0.027 0.683 13.804 1.00 79.50 158 ASN A CA 1
ATOM 1209 C C . ASN A 1 158 ? -1.082 -0.316 13.299 1.00 79.50 158 ASN A C 1
ATOM 1211 O O . ASN A 1 158 ? -1.618 -0.161 12.210 1.00 79.50 158 ASN A O 1
ATOM 1215 N N . GLU A 1 159 ? -1.384 -1.337 14.103 1.00 82.31 159 GLU A N 1
ATOM 1216 C CA . GLU A 1 159 ? -2.368 -2.369 13.762 1.00 82.31 159 GLU A CA 1
ATOM 1217 C C . GLU A 1 159 ? -3.778 -1.795 13.821 1.00 82.31 159 GLU A C 1
ATOM 1219 O O . GLU A 1 159 ? -4.591 -2.086 12.948 1.00 82.31 159 GLU A O 1
ATOM 1224 N N . ARG A 1 160 ? -4.043 -0.935 14.813 1.00 85.88 160 ARG A N 1
ATOM 1225 C CA . ARG A 1 160 ? -5.289 -0.172 14.908 1.00 85.88 160 ARG A CA 1
ATOM 1226 C C . ARG A 1 160 ? -5.503 0.665 13.652 1.00 85.88 160 ARG A C 1
ATOM 1228 O O . ARG A 1 160 ? -6.583 0.612 13.082 1.00 85.88 160 ARG A O 1
ATOM 1235 N N . LYS A 1 161 ? -4.467 1.362 13.173 1.00 85.31 161 LYS A N 1
ATOM 1236 C CA . LYS A 1 161 ? -4.552 2.169 11.948 1.00 85.31 161 LYS A CA 1
ATOM 1237 C C . LYS A 1 161 ? -4.931 1.344 10.722 1.00 85.31 161 LYS A C 1
ATOM 1239 O O . LYS A 1 161 ? -5.809 1.741 9.957 1.00 85.31 161 LYS A O 1
ATOM 1244 N N . ASP A 1 162 ? -4.314 0.180 10.559 1.00 84.12 162 ASP A N 1
ATOM 1245 C CA . ASP A 1 162 ? -4.644 -0.712 9.450 1.00 84.12 162 ASP A CA 1
ATOM 1246 C C . ASP A 1 162 ? -6.080 -1.250 9.551 1.00 84.12 162 ASP A C 1
ATOM 1248 O O . ASP A 1 162 ? -6.806 -1.299 8.555 1.00 84.12 162 ASP A O 1
ATOM 1252 N N . LEU A 1 163 ? -6.504 -1.631 10.761 1.00 86.75 163 LEU A N 1
ATOM 1253 C CA . LEU A 1 163 ? -7.864 -2.101 11.020 1.00 86.75 163 LEU A CA 1
ATOM 1254 C C . LEU A 1 163 ? -8.899 -0.999 10.795 1.00 86.75 163 LEU A C 1
ATOM 1256 O O . LEU A 1 163 ? -9.938 -1.284 10.212 1.00 86.75 163 LEU A O 1
ATOM 1260 N N . ASN A 1 164 ? -8.610 0.246 11.173 1.00 90.69 164 ASN A N 1
ATOM 1261 C CA . ASN A 1 164 ? -9.511 1.375 10.962 1.00 90.69 164 ASN A CA 1
ATOM 1262 C C . ASN A 1 164 ? -9.849 1.541 9.479 1.00 90.69 164 ASN A C 1
ATOM 1264 O O . ASN A 1 164 ? -11.016 1.593 9.097 1.00 90.69 164 ASN A O 1
ATOM 1268 N N . CYS A 1 165 ? -8.848 1.543 8.606 1.00 88.06 165 CYS A N 1
ATOM 1269 C CA . CYS A 1 165 ? -9.099 1.632 7.171 1.00 88.06 165 CYS A CA 1
ATOM 1270 C C . CYS A 1 165 ? -9.887 0.428 6.628 1.00 88.06 165 CYS A C 1
ATOM 1272 O O . CYS A 1 165 ? -10.805 0.624 5.834 1.00 88.06 165 CYS A O 1
ATOM 1274 N N . ALA A 1 166 ? -9.588 -0.795 7.081 1.00 88.38 166 ALA A N 1
ATOM 1275 C CA . ALA A 1 166 ? -10.341 -1.985 6.676 1.00 88.38 166 ALA A CA 1
ATOM 1276 C C . ALA A 1 166 ? -11.805 -1.939 7.155 1.00 88.38 166 ALA A C 1
ATOM 1278 O O . ALA A 1 166 ? -12.717 -2.322 6.423 1.00 88.38 166 ALA A O 1
ATOM 1279 N N . VAL A 1 167 ? -12.047 -1.437 8.370 1.00 92.00 167 VAL A N 1
ATOM 1280 C CA . VAL A 1 167 ? -13.388 -1.233 8.934 1.00 92.00 167 VAL A CA 1
ATOM 1281 C C . VAL A 1 167 ? -14.144 -0.169 8.149 1.00 92.00 167 VAL A C 1
ATOM 1283 O O . VAL A 1 167 ? -15.290 -0.405 7.772 1.00 92.00 167 VAL A O 1
ATOM 1286 N N . LYS A 1 168 ? -13.506 0.959 7.820 1.00 91.75 168 LYS A N 1
ATOM 1287 C CA . LYS A 1 168 ? -14.090 1.978 6.939 1.00 91.75 168 LYS A CA 1
ATOM 1288 C C . LYS A 1 168 ? -14.494 1.381 5.590 1.00 91.75 168 LYS A C 1
ATOM 1290 O O . LYS A 1 168 ? -15.610 1.615 5.132 1.00 91.75 168 LYS A O 1
ATOM 1295 N N . GLU A 1 169 ? -13.609 0.614 4.955 1.00 90.06 169 GLU A N 1
ATOM 1296 C CA . GLU A 1 169 ? -13.896 -0.027 3.668 1.00 90.06 169 GLU A CA 1
ATOM 1297 C C . GLU A 1 169 ? -15.071 -1.005 3.784 1.00 90.06 169 GLU A C 1
ATOM 1299 O O . GLU A 1 169 ? -15.987 -0.961 2.964 1.00 90.06 169 GLU A O 1
ATOM 1304 N N . TYR A 1 170 ? -15.103 -1.823 4.840 1.00 92.69 170 TYR A N 1
ATOM 1305 C CA . TYR A 1 170 ? -16.236 -2.699 5.130 1.00 92.69 170 TYR A CA 1
ATOM 1306 C C . TYR A 1 170 ? -17.551 -1.921 5.255 1.00 92.69 170 TYR A C 1
ATOM 1308 O O . TYR A 1 170 ? -18.532 -2.296 4.614 1.00 92.69 170 TYR A O 1
ATOM 1316 N N . LEU A 1 171 ? -17.580 -0.849 6.055 1.00 93.69 171 LEU A N 1
ATOM 1317 C CA . LEU A 1 171 ? -18.787 -0.049 6.276 1.00 93.69 171 LEU A CA 1
ATOM 1318 C C . LEU A 1 171 ? -19.300 0.533 4.951 1.00 93.69 171 LEU A C 1
ATOM 1320 O O . LEU A 1 171 ? -20.483 0.414 4.640 1.00 93.69 171 LEU A O 1
ATOM 1324 N N . LEU A 1 172 ? -18.400 1.065 4.119 1.00 92.56 172 LEU A N 1
ATOM 1325 C CA . LEU A 1 172 ? -18.746 1.591 2.798 1.00 92.56 172 LEU A CA 1
ATOM 1326 C C . LEU A 1 172 ? -19.264 0.505 1.844 1.00 92.56 172 LEU A C 1
ATOM 1328 O O . LEU A 1 172 ? -20.276 0.722 1.176 1.00 92.56 172 LEU A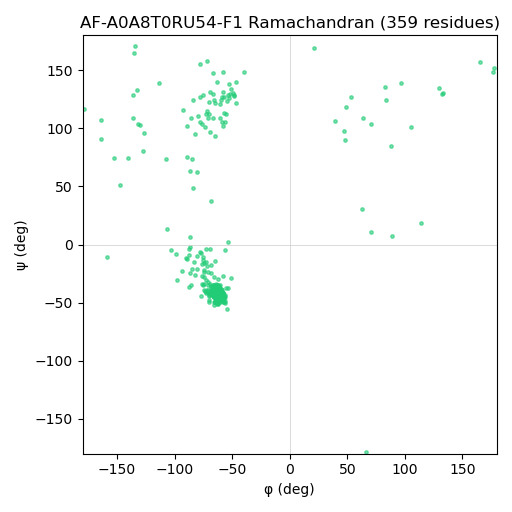 O 1
ATOM 1332 N N . LEU A 1 173 ? -18.606 -0.659 1.786 1.00 90.44 173 LEU A N 1
ATOM 1333 C CA . LEU A 1 173 ? -19.022 -1.782 0.936 1.00 90.44 173 LEU A CA 1
ATOM 1334 C C . LEU A 1 173 ? -20.363 -2.381 1.374 1.00 90.44 173 LEU A C 1
ATOM 1336 O O . LEU A 1 173 ? -21.152 -2.796 0.527 1.00 90.44 173 LEU A O 1
ATOM 1340 N N . ALA A 1 174 ? -20.630 -2.410 2.680 1.00 90.00 174 ALA A N 1
ATOM 1341 C CA . ALA A 1 174 ? -21.880 -2.899 3.255 1.00 90.00 174 ALA A CA 1
ATOM 1342 C C . ALA A 1 174 ? -23.045 -1.897 3.135 1.00 90.00 174 ALA A C 1
ATOM 1344 O O . ALA A 1 174 ? -24.178 -2.265 3.439 1.00 90.00 174 ALA A O 1
ATOM 1345 N N . GLY A 1 175 ? -22.783 -0.665 2.679 1.00 91.50 175 GLY A N 1
ATOM 1346 C CA . GLY A 1 175 ? -23.791 0.384 2.502 1.00 91.50 175 GLY A CA 1
ATOM 1347 C C . GLY A 1 175 ? -24.040 1.258 3.736 1.00 91.50 175 GLY A C 1
ATOM 1348 O O . GLY A 1 175 ? -24.929 2.103 3.690 1.00 91.50 175 GLY A O 1
ATOM 1349 N N . TYR A 1 176 ? -23.238 1.109 4.791 1.00 94.81 176 TYR A N 1
ATOM 1350 C CA . TYR A 1 176 ? -23.327 1.840 6.060 1.00 94.81 176 TYR A CA 1
ATOM 1351 C C . TYR A 1 176 ? -22.597 3.173 6.000 1.00 94.81 176 TYR A C 1
ATOM 1353 O O . TYR A 1 176 ? -21.474 3.340 6.485 1.00 94.81 176 TYR A O 1
ATOM 1361 N N . ARG A 1 177 ? -23.206 4.118 5.285 1.00 94.69 177 ARG A N 1
ATOM 1362 C CA . ARG A 1 177 ? -22.574 5.393 4.935 1.00 94.69 177 ARG A CA 1
ATOM 1363 C C . ARG A 1 177 ? -22.543 6.347 6.116 1.00 94.69 177 ARG A C 1
ATOM 1365 O O . ARG A 1 177 ? -21.586 7.112 6.212 1.00 94.69 177 ARG A O 1
ATOM 1372 N N . LEU A 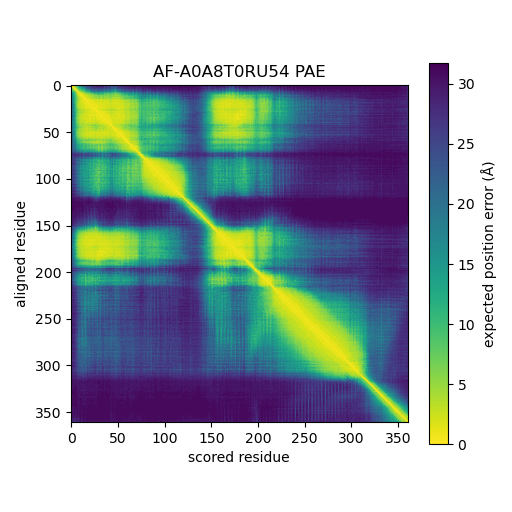1 178 ? -23.558 6.312 6.978 1.00 94.38 178 LEU A N 1
ATOM 1373 C CA . LEU A 1 178 ? -23.602 7.164 8.160 1.00 94.38 178 LEU A CA 1
ATOM 1374 C C . LEU A 1 178 ? -22.551 6.705 9.167 1.00 94.38 178 LEU A C 1
ATOM 1376 O O . LEU A 1 178 ? -21.705 7.506 9.554 1.00 94.38 178 LEU A O 1
ATOM 1380 N N . ALA A 1 179 ? -22.503 5.405 9.473 1.00 95.31 179 ALA A N 1
ATOM 1381 C CA . ALA A 1 179 ? -21.459 4.840 10.318 1.00 95.31 179 ALA A CA 1
ATOM 1382 C C . ALA A 1 179 ? -20.060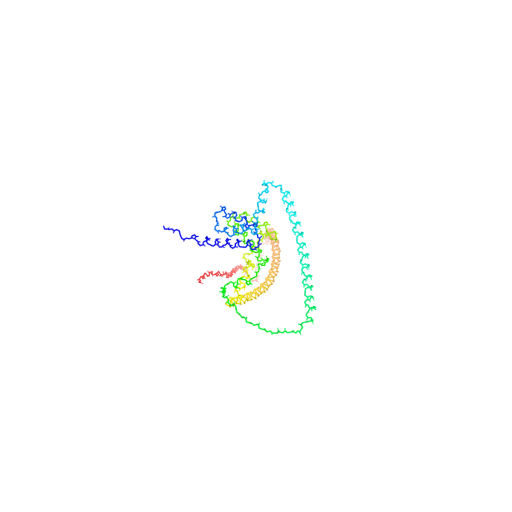 5.102 9.742 1.00 95.31 179 ALA A C 1
ATOM 1384 O O . ALA A 1 179 ? -19.162 5.484 10.483 1.00 95.31 179 ALA A O 1
ATOM 1385 N N . ALA A 1 180 ? -19.861 4.962 8.425 1.00 94.94 180 ALA A N 1
ATOM 1386 C CA . ALA A 1 180 ? -18.573 5.261 7.799 1.00 94.94 180 ALA A CA 1
ATOM 1387 C C . ALA A 1 180 ? -18.174 6.743 7.916 1.00 94.94 180 ALA A C 1
ATOM 1389 O O . ALA A 1 180 ? -17.003 7.030 8.156 1.00 94.94 180 ALA A O 1
ATOM 1390 N N . MET A 1 181 ? -19.117 7.676 7.743 1.00 94.06 181 MET A N 1
ATOM 1391 C CA . MET A 1 181 ? -18.856 9.112 7.897 1.00 94.06 181 MET A CA 1
ATOM 1392 C C . MET A 1 181 ? -18.444 9.432 9.336 1.00 94.06 181 MET A C 1
ATOM 1394 O O . MET A 1 181 ? -17.390 10.018 9.568 1.00 94.06 181 MET A O 1
ATOM 1398 N N . THR A 1 182 ? -19.238 8.965 10.295 1.00 95.06 182 THR A N 1
ATOM 1399 C CA . THR A 1 182 ? -18.981 9.125 11.727 1.00 95.06 182 THR A CA 1
ATOM 1400 C C . THR A 1 182 ? -17.644 8.520 12.135 1.00 95.06 182 THR A C 1
ATOM 1402 O O . THR A 1 182 ? -16.907 9.126 12.905 1.00 95.06 182 THR A O 1
ATOM 1405 N N . PHE A 1 183 ? -17.282 7.369 11.569 1.00 94.25 183 PHE A N 1
ATOM 1406 C CA . PHE A 1 183 ? -16.005 6.719 11.843 1.00 94.25 183 PHE A CA 1
ATOM 1407 C C . PHE A 1 183 ? -14.800 7.561 11.418 1.00 94.25 183 PHE A C 1
ATOM 1409 O O . PHE A 1 183 ? -13.789 7.584 12.112 1.00 94.25 183 PHE A O 1
ATOM 1416 N N . ILE A 1 184 ? -14.904 8.289 10.304 1.00 91.00 184 ILE A N 1
ATOM 1417 C CA . ILE A 1 184 ? -13.843 9.202 9.857 1.00 91.00 184 ILE A CA 1
ATOM 1418 C C . ILE A 1 184 ? -13.676 10.367 10.837 1.00 91.00 184 ILE A C 1
ATOM 1420 O O . ILE A 1 184 ? -12.552 10.777 11.109 1.00 91.00 184 ILE A O 1
ATOM 1424 N N . GLU A 1 185 ? -14.770 10.883 11.394 1.00 90.25 185 GLU A N 1
ATOM 1425 C CA . GLU A 1 185 ? -14.717 11.970 12.378 1.00 90.25 185 GLU A CA 1
ATOM 1426 C C . GLU A 1 185 ? -14.252 11.495 13.764 1.00 90.25 185 GLU A C 1
ATOM 1428 O O . GLU A 1 185 ? -13.551 12.221 14.472 1.00 90.25 185 GLU A O 1
ATOM 1433 N N . GLU A 1 186 ? -14.620 10.273 14.155 1.00 92.94 186 GLU A N 1
ATOM 1434 C CA . GLU A 1 186 ? -14.290 9.683 15.456 1.00 92.94 186 GLU A CA 1
ATOM 1435 C C . GLU A 1 186 ? -12.826 9.211 15.546 1.00 92.94 186 GLU A C 1
ATOM 1437 O O . GLU A 1 186 ? -12.300 9.053 16.651 1.00 92.94 186 GLU A O 1
ATOM 1442 N N . VAL A 1 187 ? -12.137 9.057 14.407 1.00 90.50 187 VAL A N 1
ATOM 1443 C CA . VAL A 1 187 ? -10.696 8.759 14.317 1.00 90.50 187 VAL A CA 1
ATOM 1444 C C . VAL A 1 187 ? -9.918 10.004 13.838 1.00 90.50 187 VAL A C 1
ATOM 1446 O O . VAL A 1 187 ? -9.456 10.054 12.698 1.00 90.50 187 VAL A O 1
ATOM 1449 N N . PRO A 1 188 ? -9.730 11.041 14.680 1.00 80.00 188 PRO A N 1
ATOM 1450 C CA . PRO A 1 188 ? -9.109 12.299 14.257 1.00 80.00 188 PRO A CA 1
ATOM 1451 C C . PRO A 1 188 ? -7.586 12.205 14.063 1.00 80.00 188 PRO A C 1
ATOM 1453 O O . PRO A 1 188 ? -6.978 13.100 13.479 1.00 80.00 188 PRO A O 1
ATOM 1456 N N . ASP A 1 189 ? -6.940 11.164 14.588 1.00 82.69 189 ASP A N 1
ATOM 1457 C CA . ASP A 1 189 ? -5.487 10.978 14.566 1.00 82.69 189 ASP A CA 1
ATOM 1458 C C . ASP A 1 189 ? -4.974 10.277 13.295 1.00 82.69 189 ASP A C 1
ATOM 1460 O O . ASP A 1 189 ? -3.758 10.138 13.107 1.00 82.69 189 ASP A O 1
ATOM 1464 N N . GLN A 1 190 ? -5.881 9.848 12.412 1.00 83.25 190 GLN A N 1
ATOM 1465 C CA . GLN A 1 190 ? -5.559 9.119 11.194 1.00 83.25 190 GLN A CA 1
ATOM 1466 C C . GLN A 1 190 ? -6.360 9.632 9.996 1.00 83.25 190 GLN A C 1
ATOM 1468 O O . GLN A 1 190 ? -7.584 9.658 10.006 1.00 83.25 190 GLN A O 1
ATOM 1473 N N . ASP A 1 191 ? -5.657 9.937 8.906 1.00 82.38 191 ASP A N 1
ATOM 1474 C CA . ASP A 1 191 ? -6.294 10.144 7.608 1.00 82.38 191 ASP A CA 1
ATOM 1475 C C . ASP A 1 191 ? -6.689 8.785 7.007 1.00 82.38 191 ASP A C 1
ATOM 1477 O O . ASP A 1 191 ? -5.843 8.023 6.530 1.00 82.38 191 ASP A O 1
ATOM 1481 N N . LEU A 1 192 ? -7.983 8.463 7.069 1.00 81.12 192 LEU A N 1
ATOM 1482 C CA . LEU A 1 192 ? -8.522 7.200 6.565 1.00 81.12 192 LEU A CA 1
ATOM 1483 C C . LEU A 1 192 ? -8.681 7.167 5.034 1.00 81.12 192 LEU A C 1
ATOM 1485 O O . LEU A 1 192 ? -9.074 6.127 4.501 1.00 81.12 192 LEU A O 1
ATOM 1489 N N . ASP A 1 193 ? -8.463 8.273 4.315 1.00 75.69 193 ASP A N 1
ATOM 1490 C CA . ASP A 1 193 ? -8.475 8.306 2.842 1.00 75.69 193 ASP A CA 1
ATOM 1491 C C . ASP A 1 193 ? -7.113 7.916 2.248 1.00 75.69 193 ASP A C 1
ATOM 1493 O O . ASP A 1 193 ? -7.031 7.446 1.109 1.00 75.69 193 ASP A O 1
ATOM 1497 N N . VAL A 1 194 ? -6.038 8.029 3.033 1.00 70.44 194 VAL A N 1
ATOM 1498 C CA . VAL A 1 194 ? -4.683 7.634 2.634 1.00 70.44 194 VAL A CA 1
ATOM 1499 C C . VAL A 1 194 ? -4.443 6.167 2.997 1.00 70.44 194 VAL A C 1
ATOM 1501 O O . VAL A 1 194 ? -3.722 5.834 3.936 1.00 70.44 194 VAL A O 1
ATOM 1504 N N . TRP A 1 195 ? -5.030 5.256 2.218 1.00 67.44 195 TRP A N 1
ATOM 1505 C CA . TRP A 1 195 ? -4.603 3.856 2.234 1.00 67.44 195 TRP A CA 1
ATOM 1506 C C . TRP A 1 195 ? -3.310 3.725 1.418 1.00 67.44 195 TRP A C 1
ATOM 1508 O O . TRP A 1 195 ? -3.280 4.168 0.263 1.00 67.44 195 TRP A O 1
ATOM 1518 N N . PRO A 1 196 ? -2.221 3.139 1.954 1.00 63.47 196 PRO A N 1
ATOM 1519 C CA . PRO A 1 196 ? -1.043 2.852 1.154 1.00 63.47 196 PRO A CA 1
ATOM 1520 C C . PRO A 1 196 ? -1.427 1.818 0.090 1.00 63.47 196 PRO A C 1
ATOM 1522 O O . PRO A 1 196 ? -1.384 0.614 0.323 1.00 63.47 196 PRO A O 1
ATOM 1525 N N . ASN A 1 197 ? -1.798 2.299 -1.098 1.00 50.19 197 ASN A N 1
ATOM 1526 C CA . ASN A 1 197 ? -2.194 1.523 -2.276 1.00 50.19 197 ASN A CA 1
ATOM 1527 C C . ASN A 1 197 ? -1.030 0.727 -2.894 1.00 50.19 197 ASN A C 1
ATOM 1529 O O . ASN A 1 197 ? -0.908 0.618 -4.113 1.00 50.19 197 ASN A O 1
ATOM 1533 N N . SER A 1 198 ? -0.141 0.169 -2.078 1.00 50.44 198 SER A N 1
ATOM 1534 C CA . SER A 1 198 ? 0.718 -0.903 -2.537 1.00 50.44 198 SER A CA 1
ATOM 1535 C C . SER A 1 198 ? -0.064 -2.189 -2.349 1.00 50.44 198 SER A C 1
ATOM 1537 O O . SER A 1 198 ? -0.241 -2.659 -1.230 1.00 50.44 198 SER A O 1
ATOM 1539 N N . SER A 1 199 ? -0.493 -2.795 -3.449 1.00 47.12 199 SER A N 1
ATOM 1540 C CA . SER A 1 199 ? -1.048 -4.152 -3.489 1.00 47.12 199 SER A CA 1
ATOM 1541 C C . SER A 1 199 ? -0.101 -5.222 -2.905 1.00 47.12 199 SER A C 1
ATOM 1543 O O . SER A 1 199 ? -0.490 -6.379 -2.786 1.00 47.12 199 SER A O 1
ATOM 1545 N N . ALA A 1 200 ? 1.128 -4.846 -2.523 1.00 47.38 200 ALA A N 1
ATOM 1546 C CA . ALA A 1 200 ? 2.099 -5.668 -1.802 1.00 47.38 200 ALA A CA 1
ATOM 1547 C C . ALA A 1 200 ? 2.224 -5.332 -0.297 1.00 47.38 200 ALA A C 1
ATOM 1549 O O . ALA A 1 200 ? 2.962 -6.010 0.420 1.00 47.38 200 ALA A O 1
ATOM 1550 N N . CYS A 1 201 ? 1.544 -4.297 0.211 1.00 56.69 201 CYS A N 1
ATOM 1551 C CA . CYS A 1 201 ? 1.564 -3.959 1.632 1.00 56.69 201 CYS A CA 1
ATOM 1552 C C . CYS A 1 201 ? 0.568 -4.845 2.382 1.00 56.69 201 CYS A C 1
ATOM 1554 O O . CYS A 1 201 ? -0.624 -4.568 2.456 1.00 56.69 201 CYS A O 1
ATOM 1556 N N . VAL A 1 202 ? 1.071 -5.940 2.942 1.00 61.78 202 VAL A N 1
ATOM 1557 C CA . VAL A 1 202 ? 0.328 -6.734 3.923 1.00 61.78 202 VAL A CA 1
ATOM 1558 C C . VAL A 1 202 ? 0.139 -5.874 5.180 1.00 61.78 202 VAL A C 1
ATOM 1560 O O . VAL A 1 202 ? 1.167 -5.435 5.709 1.00 61.78 202 VAL A O 1
ATOM 1563 N N . PRO A 1 203 ? -1.096 -5.653 5.677 1.00 70.81 203 PRO A N 1
ATOM 1564 C CA . PRO A 1 203 ? -1.344 -4.942 6.934 1.00 70.81 203 PRO A CA 1
ATOM 1565 C C . PRO A 1 203 ? -0.429 -5.432 8.064 1.00 70.81 203 PRO A C 1
ATOM 1567 O O . PRO A 1 203 ? -0.182 -6.637 8.177 1.00 70.81 203 PRO A O 1
ATOM 1570 N N . ASP A 1 204 ? 0.089 -4.534 8.906 1.00 68.38 204 ASP A N 1
ATOM 1571 C CA . ASP A 1 204 ? 0.967 -4.872 10.035 1.00 68.38 204 ASP A CA 1
ATOM 1572 C C . ASP A 1 204 ? 0.305 -5.886 10.966 1.00 68.38 204 ASP A C 1
ATOM 1574 O O . ASP A 1 204 ? 0.960 -6.836 11.393 1.00 68.38 204 ASP A O 1
ATOM 1578 N N . ALA A 1 205 ? -1.009 -5.763 11.172 1.00 69.25 205 ALA A N 1
ATOM 1579 C CA . ALA A 1 205 ? -1.796 -6.752 11.899 1.00 69.25 205 ALA A CA 1
ATOM 1580 C C . ALA A 1 205 ? -1.621 -8.155 11.290 1.00 69.25 205 ALA A C 1
ATOM 1582 O O . ALA A 1 205 ? -1.169 -9.085 11.962 1.00 69.25 205 ALA A O 1
ATOM 1583 N N . LEU A 1 206 ? -1.883 -8.307 9.986 1.00 76.56 206 LEU A N 1
ATOM 1584 C CA . LEU A 1 206 ? -1.789 -9.595 9.292 1.00 76.56 206 LEU A CA 1
ATOM 1585 C C . LEU A 1 206 ? -0.351 -10.134 9.274 1.00 76.56 206 LEU A C 1
ATOM 1587 O O . LEU A 1 206 ? -0.127 -11.332 9.450 1.00 76.56 206 LEU A O 1
ATOM 1591 N N . ARG A 1 207 ? 0.637 -9.243 9.144 1.00 75.94 207 ARG A N 1
ATOM 1592 C CA . ARG A 1 207 ? 2.064 -9.577 9.201 1.00 75.94 207 ARG A CA 1
ATOM 1593 C C . ARG A 1 207 ? 2.453 -10.204 10.539 1.00 75.94 207 ARG A C 1
ATOM 1595 O O . ARG A 1 207 ? 3.228 -11.159 10.558 1.00 75.94 207 ARG A O 1
ATOM 1602 N N . ARG A 1 208 ? 1.919 -9.710 11.658 1.00 72.81 208 ARG A N 1
ATOM 1603 C CA . ARG A 1 208 ? 2.211 -10.279 12.982 1.00 72.81 208 ARG A CA 1
ATOM 1604 C C . ARG A 1 208 ? 1.539 -11.616 13.217 1.00 72.81 208 ARG A C 1
ATOM 1606 O O . ARG A 1 208 ? 2.203 -12.518 13.721 1.00 72.81 208 ARG A O 1
ATOM 1613 N N . TYR A 1 209 ? 0.284 -11.775 12.797 1.00 74.38 209 TYR A N 1
ATOM 1614 C CA . TYR A 1 209 ? -0.377 -13.084 12.814 1.00 74.38 209 TYR A CA 1
ATOM 1615 C C . TYR A 1 209 ? 0.409 -14.109 11.996 1.00 74.38 209 TYR A C 1
ATOM 1617 O O . TYR A 1 209 ? 0.660 -15.217 12.470 1.00 74.38 209 TYR A O 1
ATOM 1625 N N . TYR A 1 210 ? 0.877 -13.714 10.811 1.00 77.44 210 TYR A N 1
ATOM 1626 C CA . TYR A 1 210 ? 1.723 -14.554 9.974 1.00 77.44 210 TYR A CA 1
ATOM 1627 C C . TYR A 1 210 ? 3.045 -14.907 10.670 1.00 77.44 210 TYR A C 1
ATOM 1629 O O . TYR A 1 210 ? 3.387 -16.080 10.772 1.00 77.44 210 TYR A O 1
ATOM 1637 N N . TYR A 1 211 ? 3.764 -13.938 11.243 1.00 74.38 211 TYR A N 1
ATOM 1638 C CA . TYR A 1 211 ? 5.001 -14.231 11.975 1.00 74.38 211 TYR A CA 1
ATOM 1639 C C . TYR A 1 211 ? 4.795 -15.105 13.212 1.00 74.38 211 TYR A C 1
ATOM 1641 O O . TYR A 1 211 ? 5.650 -15.942 13.496 1.00 74.38 211 TYR A O 1
ATOM 1649 N N . GLN A 1 212 ? 3.675 -14.957 13.918 1.00 75.12 212 GLN A N 1
ATOM 1650 C CA . GLN A 1 212 ? 3.331 -15.828 15.037 1.00 75.12 212 GLN A CA 1
ATOM 1651 C C . GLN A 1 212 ? 3.008 -17.251 14.568 1.00 75.12 212 GLN A C 1
ATOM 1653 O O . GLN A 1 212 ? 3.405 -18.223 15.207 1.00 75.12 212 GLN A O 1
ATOM 1658 N N . TYR A 1 213 ? 2.311 -17.399 13.442 1.00 77.31 213 TYR A N 1
ATOM 1659 C CA . TYR A 1 213 ? 2.065 -18.700 12.825 1.00 77.31 213 TYR A CA 1
ATOM 1660 C C . TYR A 1 213 ? 3.382 -19.387 12.433 1.00 77.31 213 TYR A C 1
ATOM 1662 O O . TYR A 1 213 ? 3.619 -20.540 12.808 1.00 77.31 213 TYR A O 1
ATOM 1670 N N . LEU A 1 214 ? 4.276 -18.638 11.780 1.00 73.12 214 LEU A N 1
ATOM 1671 C CA . LEU A 1 214 ? 5.606 -19.110 11.400 1.00 73.12 214 LEU A CA 1
ATOM 1672 C C . LEU A 1 214 ? 6.472 -19.483 12.614 1.00 73.12 214 LEU A C 1
ATOM 1674 O O . LEU A 1 214 ? 7.273 -20.405 12.530 1.00 73.12 214 LEU A O 1
ATOM 1678 N N . SER A 1 215 ? 6.341 -18.776 13.742 1.00 69.00 215 SER A N 1
ATOM 1679 C CA . SER A 1 215 ? 7.104 -19.073 14.964 1.00 69.00 215 SER A CA 1
ATOM 1680 C C . SER A 1 215 ? 6.512 -20.222 15.785 1.00 69.00 215 SER A C 1
ATOM 1682 O O . SER A 1 215 ? 7.219 -20.834 16.583 1.00 69.00 215 SER A O 1
ATOM 1684 N N . SER A 1 216 ? 5.226 -20.528 15.595 1.00 74.12 216 SER A N 1
ATOM 1685 C CA . SER A 1 216 ? 4.503 -21.544 16.368 1.00 74.12 216 SER A CA 1
ATOM 1686 C C . SER A 1 216 ? 4.584 -22.950 15.765 1.00 74.12 216 SER A C 1
ATOM 1688 O O . SER A 1 216 ? 4.199 -23.910 16.435 1.00 74.12 216 SER A O 1
ATOM 1690 N N . THR A 1 217 ? 5.047 -23.093 14.519 1.00 77.81 217 THR A N 1
ATOM 1691 C CA . THR A 1 217 ? 5.106 -24.379 13.805 1.00 77.81 217 THR A CA 1
ATOM 1692 C C . THR A 1 217 ? 6.469 -24.580 13.137 1.00 77.81 217 THR A C 1
ATOM 1694 O O . THR A 1 217 ? 7.002 -23.678 12.498 1.00 77.81 217 THR A O 1
ATOM 1697 N N . ALA A 1 218 ? 7.062 -25.767 13.304 1.00 75.25 218 ALA A N 1
ATOM 1698 C CA . ALA A 1 218 ? 8.403 -26.065 12.789 1.00 75.25 218 ALA A CA 1
ATOM 1699 C C . ALA A 1 218 ? 8.451 -26.100 11.250 1.00 75.25 218 ALA A C 1
ATOM 1701 O O . ALA A 1 218 ? 9.382 -25.571 10.655 1.00 75.25 218 ALA A O 1
ATOM 1702 N N . GLU A 1 219 ? 7.409 -26.642 10.617 1.00 78.00 219 GLU A N 1
ATOM 1703 C CA . GLU A 1 219 ? 7.273 -26.720 9.156 1.00 78.00 219 GLU A CA 1
ATOM 1704 C C . GLU A 1 219 ? 7.262 -25.327 8.506 1.00 78.00 219 GLU A C 1
ATOM 1706 O O . GLU A 1 219 ? 7.983 -25.065 7.546 1.00 78.00 219 GLU A O 1
ATOM 1711 N N . ALA A 1 220 ? 6.538 -24.379 9.103 1.00 73.38 220 ALA A N 1
ATOM 1712 C CA . ALA A 1 220 ? 6.479 -23.014 8.601 1.00 73.38 220 ALA A CA 1
ATOM 1713 C C . ALA A 1 220 ? 7.789 -22.234 8.853 1.00 73.38 220 ALA A C 1
ATOM 1715 O O . ALA A 1 220 ? 8.185 -21.374 8.061 1.00 73.38 220 ALA A O 1
ATOM 1716 N N . ALA A 1 221 ? 8.513 -22.551 9.932 1.00 74.69 221 ALA A N 1
ATOM 1717 C CA . ALA A 1 221 ? 9.849 -22.010 10.170 1.00 74.69 221 ALA A CA 1
ATOM 1718 C C . ALA A 1 221 ? 10.877 -22.520 9.139 1.00 74.69 221 ALA A C 1
ATOM 1720 O O . ALA A 1 221 ? 11.734 -21.748 8.700 1.00 74.69 221 ALA A O 1
ATOM 1721 N N . GLU A 1 222 ? 10.786 -23.784 8.720 1.00 79.31 222 GLU A N 1
ATOM 1722 C CA . GLU A 1 222 ? 11.630 -24.361 7.666 1.00 79.31 222 GLU A CA 1
ATOM 1723 C C . GLU A 1 222 ? 11.340 -23.741 6.292 1.00 79.31 222 GLU A C 1
ATOM 1725 O O . GLU A 1 222 ? 12.276 -23.347 5.590 1.00 79.31 222 GLU A O 1
ATOM 1730 N N . GLU A 1 223 ? 10.064 -23.551 5.943 1.00 78.69 223 GLU A N 1
ATOM 1731 C CA . GLU A 1 223 ? 9.655 -22.866 4.711 1.00 78.69 223 GLU A CA 1
ATOM 1732 C C . GLU A 1 223 ? 10.185 -21.423 4.667 1.00 78.69 223 GLU A C 1
ATOM 1734 O O . GLU A 1 223 ? 10.774 -20.999 3.670 1.00 78.69 223 GLU A O 1
ATOM 1739 N N . LYS A 1 224 ? 10.103 -20.687 5.786 1.00 79.75 224 LYS A N 1
ATOM 1740 C CA . LYS A 1 224 ? 10.700 -19.347 5.912 1.00 79.75 224 LYS A CA 1
ATOM 1741 C C . LYS A 1 224 ? 12.201 -19.364 5.627 1.00 79.75 224 LYS A C 1
ATOM 1743 O O . LYS A 1 224 ? 12.702 -18.487 4.928 1.00 79.75 224 LYS A O 1
ATOM 1748 N N . ILE A 1 225 ? 12.932 -20.329 6.184 1.00 82.25 225 ILE A N 1
ATOM 1749 C CA . ILE A 1 225 ? 14.376 -20.452 5.954 1.00 82.25 225 ILE A CA 1
ATOM 1750 C C . ILE A 1 225 ? 14.658 -20.754 4.474 1.00 82.25 225 ILE A C 1
ATOM 1752 O O . ILE A 1 225 ? 15.609 -20.202 3.922 1.00 82.25 225 ILE A O 1
ATOM 1756 N N . SER A 1 226 ? 13.833 -21.577 3.823 1.00 88.50 226 SER A N 1
ATOM 1757 C CA . SER A 1 226 ? 13.942 -21.860 2.387 1.00 88.50 226 SER A CA 1
ATOM 1758 C C . SER A 1 226 ? 13.746 -20.600 1.539 1.00 88.50 226 SER A C 1
ATOM 1760 O O . SER A 1 226 ? 14.621 -20.258 0.745 1.00 88.50 226 SER A O 1
ATOM 1762 N N . ILE A 1 227 ? 12.662 -19.854 1.775 1.00 86.25 227 ILE A N 1
ATOM 1763 C CA . ILE A 1 227 ? 12.354 -18.605 1.059 1.00 86.25 227 ILE A CA 1
ATOM 1764 C C . ILE A 1 227 ? 13.448 -17.553 1.286 1.00 86.25 227 ILE A C 1
ATOM 1766 O O . ILE A 1 227 ? 13.836 -16.839 0.365 1.00 86.25 227 ILE A O 1
ATOM 1770 N N . LEU A 1 228 ? 13.983 -17.442 2.507 1.00 85.88 228 LEU A N 1
ATOM 1771 C CA . LEU A 1 228 ? 15.070 -16.503 2.798 1.00 85.88 228 LEU A CA 1
ATOM 1772 C C . LEU A 1 228 ? 16.351 -16.845 2.033 1.00 85.88 228 LEU A C 1
ATOM 1774 O O . LEU A 1 228 ? 17.003 -15.938 1.521 1.00 85.88 228 LEU A O 1
ATOM 1778 N N . ARG A 1 229 ? 16.693 -18.134 1.920 1.00 90.25 229 ARG A N 1
ATOM 1779 C CA . ARG A 1 229 ? 17.838 -18.578 1.112 1.00 90.25 229 ARG A CA 1
ATOM 1780 C C . ARG A 1 229 ? 17.618 -18.282 -0.367 1.00 90.25 229 ARG A C 1
ATOM 1782 O O . ARG A 1 229 ? 18.533 -17.790 -1.016 1.00 90.25 229 ARG A O 1
ATOM 1789 N N . GLU A 1 230 ? 16.417 -18.533 -0.882 1.00 92.81 230 GLU A N 1
ATOM 1790 C CA . GLU A 1 230 ? 16.064 -18.207 -2.266 1.00 92.81 230 GLU A CA 1
ATOM 1791 C C . GLU A 1 230 ? 16.180 -16.699 -2.530 1.00 92.81 230 GLU A C 1
ATOM 1793 O O . GLU A 1 230 ? 16.857 -16.280 -3.467 1.00 92.81 230 GLU A O 1
ATOM 1798 N N . ASN A 1 231 ? 15.632 -15.862 -1.649 1.00 89.00 231 ASN A N 1
ATOM 1799 C CA . ASN A 1 231 ? 15.768 -14.410 -1.754 1.00 89.00 231 ASN A CA 1
ATOM 1800 C C . ASN A 1 231 ? 17.231 -13.951 -1.708 1.00 89.00 231 ASN A C 1
ATOM 1802 O O . ASN A 1 231 ? 17.614 -13.045 -2.447 1.00 89.00 231 ASN A O 1
ATOM 1806 N N . GLU A 1 232 ? 18.070 -14.580 -0.883 1.00 94.31 232 GLU A N 1
ATOM 1807 C CA . GLU A 1 232 ? 19.504 -14.292 -0.858 1.00 94.31 232 GLU A CA 1
ATOM 1808 C C . GLU A 1 232 ? 20.177 -14.658 -2.192 1.00 94.31 232 GLU A C 1
ATOM 1810 O O . GLU A 1 232 ? 21.002 -13.893 -2.697 1.00 94.31 232 GLU A O 1
ATOM 1815 N N . THR A 1 233 ? 19.808 -15.794 -2.796 1.00 94.75 233 THR A N 1
ATOM 1816 C CA . THR A 1 233 ? 20.313 -16.177 -4.124 1.00 94.75 233 THR A CA 1
ATOM 1817 C C . THR A 1 233 ? 19.856 -15.207 -5.210 1.00 94.75 233 THR A C 1
ATOM 1819 O O . THR A 1 233 ? 20.690 -14.717 -5.970 1.00 94.75 233 THR A O 1
ATOM 1822 N N . LEU A 1 234 ? 18.576 -14.823 -5.214 1.00 94.50 234 LEU A N 1
ATOM 1823 C CA . LEU A 1 234 ? 18.028 -13.846 -6.153 1.00 94.50 234 LEU A CA 1
ATOM 1824 C C . LEU A 1 234 ? 18.693 -12.474 -6.003 1.00 94.50 234 LEU A C 1
ATOM 1826 O O . LEU A 1 234 ? 18.965 -11.813 -7.003 1.00 94.50 234 LEU A O 1
ATOM 1830 N N . SER A 1 235 ? 18.999 -12.047 -4.774 1.00 93.75 235 SER A N 1
ATOM 1831 C CA . SER A 1 235 ? 19.717 -10.793 -4.527 1.00 93.75 235 SER A CA 1
ATOM 1832 C C . SER A 1 235 ? 21.116 -10.815 -5.148 1.00 93.75 235 SER A C 1
ATOM 1834 O O . SER A 1 235 ? 21.491 -9.867 -5.838 1.00 93.75 235 SER A O 1
ATOM 1836 N N . LYS A 1 236 ? 21.867 -11.911 -4.972 1.00 96.44 236 LYS A N 1
ATOM 1837 C CA . LYS A 1 236 ? 23.210 -12.077 -5.561 1.00 96.44 236 LYS A CA 1
ATOM 1838 C C . LYS A 1 236 ? 23.167 -12.104 -7.088 1.00 96.44 236 LYS A C 1
ATOM 1840 O O . LYS A 1 236 ? 23.999 -11.471 -7.738 1.00 96.44 236 LYS A O 1
ATOM 1845 N N . ASP A 1 237 ? 22.183 -12.784 -7.668 1.00 95.31 237 ASP A N 1
ATOM 1846 C CA . ASP A 1 237 ? 22.002 -12.819 -9.120 1.00 95.31 237 ASP A CA 1
ATOM 1847 C C . ASP A 1 237 ? 21.637 -11.441 -9.678 1.00 95.31 237 ASP A C 1
ATOM 1849 O O . ASP A 1 237 ? 22.137 -11.041 -10.730 1.00 95.31 237 ASP A O 1
ATOM 1853 N N . ASN A 1 238 ? 20.827 -10.669 -8.954 1.00 93.94 238 ASN A N 1
ATOM 1854 C CA . ASN A 1 238 ? 20.470 -9.307 -9.338 1.00 93.94 238 ASN A CA 1
ATOM 1855 C C . ASN A 1 238 ? 21.683 -8.361 -9.273 1.00 93.94 238 ASN A C 1
ATOM 1857 O O . ASN A 1 238 ? 21.906 -7.563 -10.185 1.00 93.94 238 ASN A O 1
ATOM 1861 N N . GLU A 1 239 ? 22.530 -8.481 -8.248 1.00 96.38 239 GLU A N 1
ATOM 1862 C CA . GLU A 1 239 ? 23.811 -7.764 -8.177 1.00 96.38 239 GLU A CA 1
ATOM 1863 C C . GLU A 1 239 ? 24.729 -8.126 -9.353 1.00 96.38 239 GLU A C 1
ATOM 1865 O O . GLU A 1 239 ? 25.280 -7.236 -10.010 1.00 96.38 239 GLU A O 1
ATOM 1870 N N . ARG A 1 240 ? 24.839 -9.420 -9.680 1.00 97.19 240 ARG A N 1
ATOM 1871 C CA . ARG A 1 240 ? 25.624 -9.913 -10.820 1.00 97.19 240 ARG A CA 1
ATOM 1872 C C . ARG A 1 240 ? 25.097 -9.366 -12.148 1.00 97.19 240 ARG A C 1
ATOM 1874 O O . ARG A 1 240 ? 25.877 -8.863 -12.953 1.00 97.19 240 ARG A O 1
ATOM 1881 N N . LEU A 1 241 ? 23.784 -9.414 -12.369 1.00 95.75 241 LEU A N 1
ATOM 1882 C CA . LEU A 1 241 ? 23.147 -8.866 -13.569 1.00 95.75 241 LEU A CA 1
ATOM 1883 C C . LEU A 1 241 ? 23.342 -7.353 -13.682 1.00 95.75 241 LEU A C 1
ATOM 1885 O O . LEU A 1 241 ? 23.562 -6.844 -14.780 1.00 95.75 241 LEU A O 1
ATOM 1889 N N . ASN A 1 242 ? 23.305 -6.621 -12.568 1.00 94.88 242 ASN A N 1
ATOM 1890 C CA . ASN A 1 242 ? 23.595 -5.189 -12.570 1.00 94.88 242 ASN A CA 1
ATOM 1891 C C . ASN A 1 242 ? 25.060 -4.896 -12.921 1.00 94.88 242 ASN A C 1
ATOM 1893 O O . ASN A 1 242 ? 25.326 -3.957 -13.676 1.00 94.88 242 ASN A O 1
ATOM 1897 N N . ALA A 1 243 ? 26.005 -5.708 -12.442 1.00 96.62 243 ALA A N 1
ATOM 1898 C CA . ALA A 1 243 ? 27.408 -5.603 -12.837 1.00 96.62 243 ALA A CA 1
ATOM 1899 C C . ALA A 1 243 ? 27.601 -5.888 -14.340 1.00 96.62 243 ALA A C 1
ATOM 1901 O O . ALA A 1 243 ? 28.242 -5.094 -15.037 1.00 96.62 243 ALA A O 1
ATOM 1902 N N . ASP A 1 244 ? 26.985 -6.957 -14.858 1.00 96.69 244 ASP A N 1
ATOM 1903 C CA . ASP A 1 244 ? 27.010 -7.317 -16.282 1.00 96.69 244 ASP A CA 1
ATOM 1904 C C . ASP A 1 244 ? 26.396 -6.203 -17.147 1.00 96.69 244 ASP A C 1
ATOM 1906 O O . ASP A 1 244 ? 26.988 -5.782 -18.144 1.00 96.69 244 ASP A O 1
ATOM 1910 N N . LYS A 1 245 ? 25.255 -5.642 -16.726 1.00 96.62 245 LYS A N 1
ATOM 1911 C CA . LYS A 1 245 ? 24.620 -4.481 -17.366 1.00 96.62 245 LYS A CA 1
ATOM 1912 C C . LYS A 1 245 ? 25.558 -3.274 -17.407 1.00 96.62 245 LYS A C 1
ATOM 1914 O O . LYS A 1 245 ? 25.656 -2.618 -18.443 1.00 96.62 245 LYS A O 1
ATOM 1919 N N . GLY A 1 246 ? 26.253 -2.981 -16.308 1.00 96.25 246 GLY A N 1
ATOM 1920 C CA . GLY A 1 246 ? 27.232 -1.894 -16.243 1.00 96.25 246 GLY A CA 1
ATOM 1921 C C . GLY A 1 246 ? 28.423 -2.108 -17.183 1.00 96.25 246 GLY A C 1
ATOM 1922 O O . GLY A 1 246 ? 28.870 -1.167 -17.838 1.00 96.25 246 GLY A O 1
ATOM 1923 N N . SER A 1 247 ? 28.913 -3.345 -17.298 1.00 95.94 247 SER A N 1
ATOM 1924 C CA . SER A 1 247 ? 29.972 -3.715 -18.248 1.00 95.94 247 SER A CA 1
ATOM 1925 C C . SER A 1 247 ? 29.519 -3.545 -19.703 1.00 95.94 247 SER A C 1
ATOM 1927 O O . SER A 1 247 ? 30.204 -2.910 -20.509 1.00 95.94 247 SER A O 1
ATOM 1929 N N . LEU A 1 248 ? 28.319 -4.035 -20.026 1.00 96.50 248 LEU A N 1
ATOM 1930 C CA . LEU A 1 248 ? 27.750 -3.936 -21.368 1.00 96.50 248 LEU A CA 1
ATOM 1931 C C . LEU A 1 248 ? 27.495 -2.480 -21.776 1.00 96.50 248 LEU A C 1
ATOM 1933 O O . LEU A 1 248 ? 27.747 -2.115 -22.921 1.00 96.50 248 LEU A O 1
ATOM 1937 N N . MET A 1 249 ? 27.051 -1.635 -20.841 1.00 96.00 249 MET A N 1
ATOM 1938 C CA . MET A 1 249 ? 26.852 -0.205 -21.086 1.00 96.00 249 MET A CA 1
ATOM 1939 C C . MET A 1 249 ? 28.164 0.478 -21.496 1.00 96.00 249 MET A C 1
ATOM 1941 O O . MET A 1 249 ? 28.194 1.151 -22.522 1.00 96.00 249 MET A O 1
ATOM 1945 N N . LYS A 1 250 ? 29.269 0.211 -20.787 1.00 96.88 250 LYS A N 1
ATOM 1946 C CA . LYS A 1 250 ? 30.602 0.733 -21.145 1.00 96.88 250 LYS A CA 1
ATOM 1947 C C . LYS A 1 250 ? 31.082 0.235 -22.510 1.00 96.88 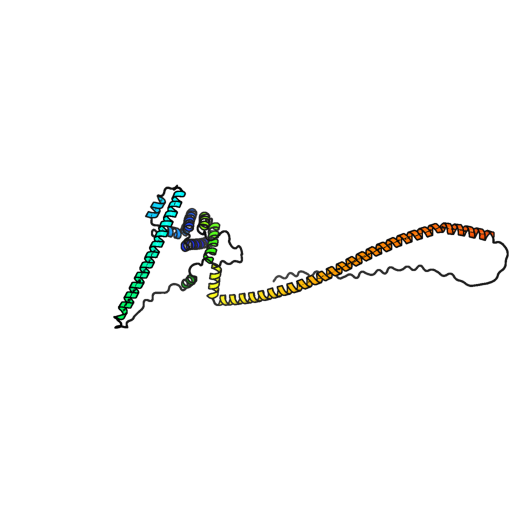250 LYS A C 1
ATOM 1949 O O . LYS A 1 250 ? 31.677 0.991 -23.272 1.00 96.88 250 LYS A O 1
ATOM 1954 N N . SER A 1 251 ? 30.823 -1.033 -22.834 1.00 95.50 251 SER A N 1
ATOM 1955 C CA . SER A 1 251 ? 31.139 -1.580 -24.161 1.00 95.50 251 SER A CA 1
ATOM 1956 C C . SER A 1 251 ? 30.291 -0.947 -25.269 1.00 95.50 251 SER A C 1
ATOM 1958 O O . SER A 1 251 ? 30.765 -0.795 -26.391 1.00 95.50 251 SER A O 1
ATOM 1960 N N . CYS A 1 252 ? 29.036 -0.606 -24.981 1.00 96.38 252 CYS A N 1
ATOM 1961 C CA . CYS A 1 252 ? 28.149 0.072 -25.922 1.00 96.38 252 CYS A CA 1
ATOM 1962 C C . CYS A 1 252 ? 28.601 1.521 -26.157 1.00 96.38 252 CYS A C 1
ATOM 1964 O O . CYS A 1 252 ? 28.644 1.972 -27.299 1.00 96.38 252 CYS A O 1
ATOM 1966 N N . GLU A 1 253 ? 29.001 2.230 -25.098 1.00 96.81 253 GLU A N 1
ATOM 1967 C CA . GLU A 1 253 ? 29.576 3.578 -25.186 1.00 96.81 253 GLU A CA 1
ATOM 1968 C C . GLU A 1 253 ? 30.836 3.598 -26.062 1.00 96.81 253 GLU A C 1
ATOM 1970 O O . GLU A 1 253 ? 30.906 4.383 -27.007 1.00 96.81 253 GLU A O 1
ATOM 1975 N N . SER A 1 254 ? 31.782 2.677 -25.846 1.00 95.50 254 SER A N 1
ATOM 1976 C CA . SER A 1 254 ? 33.004 2.614 -26.661 1.00 95.50 254 SER A CA 1
ATOM 1977 C C . SER A 1 254 ? 32.735 2.245 -28.127 1.00 95.50 254 SER A C 1
ATOM 1979 O O . SER A 1 254 ? 33.360 2.804 -29.033 1.00 95.50 254 SER A O 1
ATOM 1981 N N . ALA A 1 255 ? 31.774 1.352 -28.389 1.00 96.38 255 ALA A N 1
ATOM 1982 C CA . ALA A 1 255 ? 31.331 1.041 -29.746 1.00 96.38 255 ALA A CA 1
ATOM 1983 C C . ALA A 1 255 ? 30.671 2.257 -30.421 1.00 96.38 255 ALA A C 1
ATOM 1985 O O . ALA A 1 255 ? 30.947 2.539 -31.588 1.00 96.38 255 ALA A O 1
ATOM 1986 N N . ASN A 1 256 ? 29.851 3.020 -29.691 1.00 95.94 256 ASN A N 1
ATOM 1987 C CA . ASN A 1 256 ? 29.248 4.256 -30.193 1.00 95.94 256 ASN A CA 1
ATOM 1988 C C . ASN A 1 256 ? 30.303 5.316 -30.528 1.00 95.94 256 ASN A C 1
ATOM 1990 O O . ASN A 1 256 ? 30.204 5.953 -31.579 1.00 95.94 256 ASN A O 1
ATOM 1994 N N . ASP A 1 257 ? 31.338 5.467 -29.702 1.00 96.56 257 ASP A N 1
ATOM 1995 C CA . ASP A 1 257 ? 32.461 6.364 -29.987 1.00 96.56 257 ASP A CA 1
ATOM 1996 C C . ASP A 1 257 ? 33.203 5.948 -31.267 1.00 96.56 257 ASP A C 1
ATOM 1998 O O . ASP A 1 257 ? 33.521 6.789 -32.116 1.00 96.56 257 ASP A O 1
ATOM 2002 N N . GLN A 1 258 ? 33.417 4.642 -31.464 1.00 97.06 258 GLN A N 1
ATOM 2003 C CA . GLN A 1 258 ? 34.032 4.108 -32.681 1.00 97.06 258 GLN A CA 1
ATOM 2004 C C . GLN A 1 258 ? 33.161 4.345 -33.925 1.00 97.06 258 GLN A C 1
ATOM 2006 O O . GLN A 1 258 ? 33.676 4.720 -34.986 1.00 97.06 258 GLN A O 1
ATOM 2011 N N . VAL A 1 259 ? 31.841 4.172 -33.808 1.00 96.88 259 VAL A N 1
ATOM 2012 C CA . VAL A 1 259 ? 30.882 4.472 -34.881 1.00 96.88 259 VAL A CA 1
ATOM 2013 C C . VAL A 1 259 ? 30.891 5.965 -35.202 1.00 96.88 259 VAL A C 1
ATOM 2015 O O . VAL A 1 259 ? 30.952 6.333 -36.374 1.00 96.88 259 VAL A O 1
ATOM 2018 N N . ALA A 1 260 ? 30.901 6.839 -34.194 1.00 96.69 260 ALA A N 1
ATOM 2019 C CA . ALA A 1 260 ? 30.962 8.283 -34.393 1.00 96.69 260 ALA A CA 1
ATOM 2020 C C . ALA A 1 260 ? 32.267 8.714 -35.085 1.00 96.69 260 ALA A C 1
ATOM 2022 O O . ALA A 1 260 ? 32.237 9.552 -35.991 1.00 96.69 260 ALA A O 1
ATOM 2023 N N . ALA A 1 261 ? 33.404 8.121 -34.710 1.00 97.06 261 ALA A N 1
ATOM 2024 C CA . ALA A 1 261 ? 34.684 8.350 -35.376 1.00 97.06 261 ALA A CA 1
ATOM 2025 C C . ALA A 1 261 ? 34.654 7.887 -36.843 1.00 97.06 261 ALA A C 1
ATOM 2027 O O . ALA A 1 261 ? 35.028 8.648 -37.736 1.00 97.06 261 ALA A O 1
ATOM 2028 N N . SER A 1 262 ? 34.136 6.683 -37.101 1.00 96.56 262 SER A N 1
ATOM 2029 C CA . SER A 1 262 ? 33.997 6.126 -38.455 1.00 96.56 262 SER A CA 1
ATOM 2030 C C . SER A 1 262 ? 33.030 6.937 -39.323 1.00 96.56 262 SER A C 1
ATOM 2032 O O . SER A 1 262 ? 33.239 7.101 -40.523 1.00 96.56 262 SER A O 1
ATOM 2034 N N . ARG A 1 263 ? 31.979 7.508 -38.726 1.00 97.62 263 ARG A N 1
ATOM 2035 C CA . ARG A 1 263 ? 31.054 8.399 -39.432 1.00 97.62 263 ARG A CA 1
ATOM 2036 C C . ARG A 1 263 ? 31.748 9.687 -39.869 1.00 97.62 263 ARG A C 1
ATOM 2038 O O . ARG A 1 263 ? 31.599 10.093 -41.016 1.00 97.62 263 ARG A O 1
ATOM 2045 N N . LYS A 1 264 ? 32.557 10.293 -38.993 1.00 97.50 264 LYS A N 1
ATOM 2046 C CA . LYS A 1 264 ? 33.339 11.498 -39.323 1.00 97.50 264 LYS A CA 1
ATOM 2047 C C . LYS A 1 264 ? 34.332 11.247 -40.458 1.00 97.50 264 LYS A C 1
ATOM 2049 O O . LYS A 1 264 ? 34.470 12.093 -41.338 1.00 97.50 264 LYS A O 1
ATOM 2054 N N . THR A 1 265 ? 35.016 10.100 -40.463 1.00 97.31 265 THR A N 1
ATOM 2055 C CA . THR A 1 265 ? 35.950 9.762 -41.550 1.00 97.31 265 THR A CA 1
ATOM 2056 C C . THR A 1 265 ? 35.218 9.526 -42.870 1.00 97.31 265 THR A C 1
ATOM 2058 O O . THR A 1 265 ? 35.680 9.999 -43.908 1.00 97.31 265 THR A O 1
ATOM 2061 N N . LEU A 1 266 ? 34.048 8.882 -42.837 1.00 97.12 266 LEU A N 1
ATOM 2062 C CA . LEU A 1 266 ? 33.194 8.701 -44.011 1.00 97.12 266 LEU A CA 1
ATOM 2063 C C . LEU A 1 266 ? 32.689 10.042 -44.572 1.00 97.12 266 LEU A C 1
ATOM 2065 O O . LEU A 1 266 ? 32.764 10.267 -45.778 1.00 97.12 266 LEU A O 1
ATOM 2069 N N . GLU A 1 267 ? 32.217 10.950 -43.713 1.00 97.31 267 GLU A N 1
ATOM 2070 C CA . GLU A 1 267 ? 31.773 12.298 -44.103 1.00 97.31 267 GLU A CA 1
ATOM 2071 C C . GLU A 1 267 ? 32.919 13.106 -44.746 1.00 97.31 267 GLU A C 1
ATOM 2073 O O . GLU A 1 267 ? 32.724 13.753 -45.779 1.00 97.31 267 GLU A O 1
ATOM 2078 N N . ALA A 1 268 ? 34.133 13.025 -44.188 1.00 97.38 268 ALA A N 1
ATOM 2079 C CA . ALA A 1 268 ? 35.317 13.673 -44.752 1.00 97.38 268 ALA A CA 1
ATOM 2080 C C . ALA A 1 268 ? 35.686 13.109 -46.135 1.00 97.38 268 ALA A C 1
ATOM 2082 O O . ALA A 1 268 ? 35.926 13.878 -47.067 1.00 97.38 268 ALA A O 1
ATOM 2083 N N . ALA A 1 269 ? 35.672 11.781 -46.294 1.00 97.06 269 ALA A N 1
ATOM 2084 C CA . ALA A 1 269 ? 35.918 11.132 -47.581 1.00 97.06 269 ALA A CA 1
ATOM 2085 C C . ALA A 1 269 ? 34.851 11.504 -48.623 1.00 97.06 269 ALA A C 1
ATOM 2087 O O . ALA A 1 269 ? 35.179 11.785 -49.772 1.00 97.06 269 ALA A O 1
ATOM 2088 N N . HIS A 1 270 ? 33.578 11.580 -48.225 1.00 97.69 270 HIS A N 1
ATOM 2089 C CA . HIS A 1 270 ? 32.501 12.012 -49.114 1.00 97.69 270 HIS A CA 1
ATOM 2090 C C . HIS A 1 270 ? 32.704 13.460 -49.592 1.00 97.69 270 HIS A C 1
ATOM 2092 O O . HIS A 1 270 ? 32.420 13.780 -50.750 1.00 97.69 270 HIS A O 1
ATOM 2098 N N . LYS A 1 271 ? 33.195 14.351 -48.724 1.00 97.31 271 LYS A N 1
ATOM 2099 C CA . LYS A 1 271 ? 33.504 15.732 -49.108 1.00 97.31 271 LYS A CA 1
ATOM 2100 C C . LYS A 1 271 ? 34.650 15.795 -50.127 1.00 97.31 271 LYS A C 1
ATOM 2102 O O . LYS A 1 271 ? 34.495 16.471 -51.139 1.00 97.31 271 LYS A O 1
ATOM 2107 N N . ASP A 1 272 ? 35.734 15.051 -49.905 1.00 97.44 272 ASP A N 1
ATOM 2108 C CA . ASP A 1 272 ? 36.863 14.950 -50.849 1.00 97.44 272 ASP A CA 1
ATOM 2109 C C . ASP A 1 272 ? 36.427 14.380 -52.209 1.00 97.44 272 ASP A C 1
ATOM 2111 O O . ASP A 1 272 ? 36.776 14.927 -53.255 1.00 97.44 272 ASP A O 1
ATOM 2115 N N . ILE A 1 273 ? 35.593 13.333 -52.213 1.00 97.25 273 ILE A N 1
ATOM 2116 C CA . ILE A 1 273 ? 35.017 12.780 -53.448 1.00 97.25 273 ILE A CA 1
ATOM 2117 C C . ILE A 1 273 ? 34.235 13.859 -54.202 1.00 97.25 273 ILE A C 1
ATOM 2119 O O . ILE A 1 273 ? 34.457 14.044 -55.395 1.00 97.25 273 ILE A O 1
ATOM 2123 N N . LYS A 1 274 ? 33.383 14.625 -53.514 1.00 97.94 274 LYS A N 1
ATOM 2124 C CA . LYS A 1 274 ? 32.594 15.702 -54.129 1.00 97.94 274 LYS A CA 1
ATOM 2125 C C . LYS A 1 274 ? 33.469 16.828 -54.699 1.00 97.94 274 LYS A C 1
ATOM 2127 O O . LYS A 1 274 ? 33.163 17.384 -55.754 1.00 97.94 274 LYS A O 1
ATOM 2132 N N . GLU A 1 275 ? 34.564 17.173 -54.024 1.00 97.38 275 GLU A N 1
ATOM 2133 C CA . GLU A 1 275 ? 35.552 18.138 -54.529 1.00 97.38 275 GLU A CA 1
ATOM 2134 C C . GLU A 1 275 ? 36.257 17.607 -55.788 1.00 97.38 275 GLU A C 1
ATOM 2136 O O . GLU A 1 275 ? 36.393 18.332 -56.778 1.00 97.38 275 GLU A O 1
ATOM 2141 N N . LYS A 1 276 ? 36.630 16.321 -55.800 1.00 97.00 276 LYS A N 1
ATOM 2142 C CA . LYS A 1 276 ? 37.204 15.651 -56.975 1.00 97.00 276 LYS A CA 1
ATOM 2143 C C . LYS A 1 276 ? 36.228 15.550 -58.141 1.00 97.00 276 LYS A C 1
ATOM 2145 O O . LYS A 1 276 ? 36.634 15.786 -59.276 1.00 97.00 276 LYS A O 1
ATOM 2150 N N . GLU A 1 277 ? 34.954 15.265 -57.891 1.00 97.44 277 GLU A N 1
ATOM 2151 C CA . GLU A 1 277 ? 33.904 15.273 -58.917 1.00 97.44 277 GLU A CA 1
ATOM 2152 C C . GLU A 1 277 ? 33.791 16.643 -59.591 1.00 97.44 277 GLU A C 1
ATOM 2154 O O . GLU A 1 277 ? 33.743 16.718 -60.821 1.00 97.44 277 GLU A O 1
ATOM 2159 N N . LYS A 1 278 ? 33.836 17.727 -58.805 1.00 97.50 278 LYS A N 1
ATOM 2160 C CA . LYS A 1 278 ? 33.847 19.093 -59.34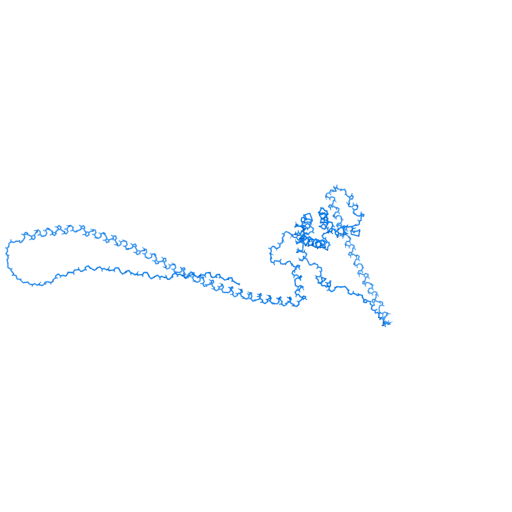1 1.00 97.50 278 LYS A CA 1
ATOM 2161 C C . LYS A 1 278 ? 35.077 19.347 -60.217 1.00 97.50 278 LYS A C 1
ATOM 2163 O O . LYS A 1 278 ? 34.926 19.806 -61.344 1.00 97.50 278 LYS A O 1
ATOM 2168 N N . MET A 1 279 ? 36.275 18.986 -59.750 1.00 97.00 279 MET A N 1
ATOM 2169 C CA . MET A 1 279 ? 37.501 19.126 -60.551 1.00 97.00 279 MET A CA 1
ATOM 2170 C C . MET A 1 279 ? 37.417 18.356 -61.874 1.00 97.00 279 MET A C 1
ATOM 2172 O O . MET A 1 279 ? 37.811 18.865 -62.920 1.00 97.00 279 MET A O 1
ATOM 2176 N N . VAL A 1 280 ? 36.875 17.136 -61.853 1.00 97.56 280 VAL A N 1
ATOM 2177 C CA . VAL A 1 280 ? 36.667 16.340 -63.071 1.00 97.56 280 VAL A CA 1
ATOM 2178 C C . VAL A 1 280 ? 35.666 17.015 -64.009 1.00 97.56 280 VAL A C 1
ATOM 2180 O O . VAL A 1 280 ? 35.875 17.002 -65.222 1.00 97.56 280 VAL A O 1
ATOM 2183 N N . GLN A 1 281 ? 34.596 17.612 -63.482 1.00 97.38 281 GLN A N 1
ATOM 2184 C CA . GLN A 1 281 ? 33.621 18.349 -64.284 1.00 97.38 281 GLN A CA 1
ATOM 2185 C C . GLN A 1 281 ? 34.251 19.579 -64.956 1.00 97.38 281 GLN A C 1
ATOM 2187 O O . GLN A 1 281 ? 34.065 19.765 -66.159 1.00 97.38 281 GLN A O 1
ATOM 2192 N N . ASP A 1 282 ? 35.041 20.359 -64.217 1.00 97.06 282 ASP A N 1
ATOM 2193 C CA . ASP A 1 282 ? 35.752 21.534 -64.738 1.00 97.06 282 ASP A CA 1
ATOM 2194 C C . ASP A 1 282 ? 36.761 21.131 -65.833 1.00 97.06 282 ASP A C 1
ATOM 2196 O O . ASP A 1 282 ? 36.809 21.729 -66.911 1.00 97.06 282 ASP A O 1
ATOM 2200 N N . LEU A 1 283 ? 37.517 20.047 -65.610 1.00 97.12 283 LEU A N 1
ATOM 2201 C CA . LEU A 1 283 ? 38.444 19.495 -66.605 1.00 97.12 283 LEU A CA 1
ATOM 2202 C C . LEU A 1 283 ? 37.726 18.994 -67.863 1.00 97.12 283 LEU A C 1
ATOM 2204 O O . LEU A 1 283 ? 38.223 19.200 -68.970 1.00 97.12 283 LEU A O 1
ATOM 2208 N N . ARG A 1 284 ? 36.556 18.357 -67.720 1.00 97.19 284 ARG A N 1
ATOM 2209 C CA . ARG A 1 284 ? 35.735 17.937 -68.867 1.00 97.19 284 ARG A CA 1
ATOM 2210 C C . ARG A 1 284 ? 35.291 19.133 -69.704 1.00 97.19 284 ARG A C 1
ATOM 2212 O O . ARG A 1 284 ? 35.450 19.090 -70.918 1.00 97.19 284 ARG A O 1
ATOM 2219 N N . GLN A 1 285 ? 34.802 20.200 -69.068 1.00 97.25 285 GLN A N 1
ATOM 2220 C CA . GLN A 1 285 ? 34.399 21.422 -69.773 1.00 97.25 285 GLN A CA 1
ATOM 2221 C C . GLN A 1 285 ? 35.573 22.053 -70.529 1.00 97.25 285 GLN A C 1
ATOM 2223 O O . GLN A 1 285 ? 35.433 22.389 -71.702 1.00 97.25 285 GLN A O 1
ATOM 2228 N N . SER A 1 286 ? 36.744 22.158 -69.892 1.00 97.06 286 SER A N 1
ATOM 2229 C CA . SER A 1 286 ? 37.966 22.659 -70.536 1.00 97.06 286 SER A CA 1
ATOM 2230 C C . SER A 1 286 ? 38.362 21.821 -71.759 1.00 97.06 286 SER A C 1
ATOM 2232 O O . SER A 1 286 ? 38.648 22.355 -72.832 1.00 97.06 286 SER A O 1
ATOM 2234 N N . LEU A 1 287 ? 38.302 20.493 -71.636 1.00 96.56 287 LEU A N 1
ATOM 2235 C CA . LEU A 1 287 ? 38.598 19.576 -72.733 1.00 96.56 287 LEU A CA 1
ATOM 2236 C C . LEU A 1 287 ? 37.593 19.701 -73.891 1.00 96.56 287 LEU A C 1
ATOM 2238 O O . LEU A 1 287 ? 37.988 19.620 -75.056 1.00 96.56 287 LEU A O 1
ATOM 2242 N N . ASP A 1 288 ? 36.312 19.924 -73.602 1.00 96.44 288 ASP A N 1
ATOM 2243 C CA . ASP A 1 288 ? 35.296 20.161 -74.631 1.00 96.44 288 ASP A CA 1
ATOM 2244 C C . ASP A 1 288 ? 35.502 21.507 -75.350 1.00 96.44 288 ASP A C 1
ATOM 2246 O O . ASP A 1 288 ? 35.325 21.576 -76.570 1.00 96.44 288 ASP A O 1
ATOM 2250 N N . VAL A 1 289 ? 35.961 22.548 -74.643 1.00 96.62 289 VAL A N 1
ATOM 2251 C CA . VAL A 1 289 ? 36.375 23.826 -75.255 1.00 96.62 289 VAL A CA 1
ATOM 2252 C C . VAL A 1 289 ? 37.559 23.616 -76.199 1.00 96.62 289 VAL A C 1
ATOM 2254 O O . VAL A 1 289 ? 37.463 23.980 -77.369 1.00 96.62 289 VAL A O 1
ATOM 2257 N N . GLN A 1 290 ? 38.624 22.942 -75.753 1.00 95.25 290 GLN A N 1
ATOM 2258 C CA . GLN A 1 290 ? 39.790 22.654 -76.602 1.00 95.25 290 GLN A CA 1
ATOM 2259 C C . GLN A 1 290 ? 39.426 21.831 -77.845 1.00 95.25 290 GLN A C 1
ATOM 2261 O O . GLN A 1 290 ? 39.945 22.065 -78.937 1.00 95.25 290 GLN A O 1
ATOM 2266 N N . ARG A 1 291 ? 38.510 20.862 -77.712 1.00 96.38 291 ARG A N 1
ATOM 2267 C CA . ARG A 1 291 ? 37.991 20.097 -78.858 1.00 96.38 291 ARG A CA 1
ATOM 2268 C C . ARG A 1 291 ? 37.255 20.982 -79.854 1.00 96.38 291 ARG A C 1
ATOM 2270 O O . ARG A 1 291 ? 37.380 20.759 -81.058 1.00 96.38 291 ARG A O 1
ATOM 2277 N N . LYS A 1 292 ? 36.471 21.946 -79.367 1.00 95.88 292 LYS A N 1
ATOM 2278 C CA . LYS A 1 292 ? 35.762 22.901 -80.217 1.00 95.88 292 LYS A CA 1
ATOM 2279 C C . LYS A 1 292 ? 36.747 23.800 -80.963 1.00 95.88 292 LYS A C 1
ATOM 2281 O O . LYS A 1 292 ? 36.675 23.850 -82.182 1.00 95.88 292 LYS A O 1
ATOM 2286 N N . GLU A 1 293 ? 37.717 24.386 -80.265 1.00 95.06 293 GLU A N 1
ATOM 2287 C CA . GLU A 1 293 ? 38.780 25.203 -80.870 1.00 95.06 293 GLU A CA 1
ATOM 2288 C C . GLU A 1 293 ? 39.552 24.429 -81.951 1.00 95.06 293 GLU A C 1
ATOM 2290 O O . GLU A 1 293 ? 39.745 24.920 -83.060 1.00 95.06 293 GLU A O 1
ATOM 2295 N N . LEU A 1 294 ? 39.931 23.174 -81.677 1.00 93.31 294 LEU A N 1
ATOM 2296 C CA . LEU A 1 294 ? 40.603 22.321 -82.660 1.00 93.31 294 LEU A CA 1
ATOM 2297 C C . LEU A 1 294 ? 39.730 22.065 -83.900 1.00 93.31 294 LEU A C 1
ATOM 2299 O O . LEU A 1 294 ? 40.232 22.063 -85.026 1.00 93.31 294 LEU A O 1
ATOM 2303 N N . ASN A 1 295 ? 38.430 21.830 -83.700 1.00 94.62 295 ASN A N 1
ATOM 2304 C CA . ASN A 1 295 ? 37.479 21.661 -84.796 1.00 94.62 295 ASN A CA 1
ATOM 2305 C C . ASN A 1 295 ? 37.289 22.957 -85.600 1.00 94.62 295 ASN A C 1
ATOM 2307 O O . ASN A 1 295 ? 37.176 22.868 -86.822 1.00 94.62 295 ASN A O 1
ATOM 2311 N N . ASP A 1 296 ? 37.313 24.124 -84.954 1.00 93.62 296 ASP A N 1
ATOM 2312 C CA . ASP A 1 296 ? 37.201 25.440 -85.598 1.00 93.62 296 ASP A CA 1
ATOM 2313 C C . ASP A 1 296 ? 38.457 25.783 -86.430 1.00 93.62 296 ASP A C 1
ATOM 2315 O O . ASP A 1 296 ? 38.340 26.348 -87.516 1.00 93.62 296 ASP A O 1
ATOM 2319 N N . CYS A 1 297 ? 39.652 25.352 -86.003 1.00 92.88 297 CYS A N 1
ATOM 2320 C CA . CYS A 1 297 ? 40.902 25.480 -86.774 1.00 92.88 297 CYS A CA 1
ATOM 2321 C C . CYS A 1 297 ? 41.001 24.491 -87.956 1.00 92.88 297 CYS A C 1
ATOM 2323 O O . CYS A 1 297 ? 41.764 24.687 -88.906 1.00 92.88 297 CYS A O 1
ATOM 2325 N N . ARG A 1 298 ? 40.246 23.387 -87.919 1.00 94.44 298 ARG A N 1
ATOM 2326 C CA . ARG A 1 298 ? 40.265 22.328 -88.941 1.00 94.44 298 ARG A CA 1
ATOM 2327 C C . ARG A 1 298 ? 39.910 22.801 -90.366 1.00 94.44 298 ARG A C 1
ATOM 2329 O O . ARG A 1 298 ? 40.608 22.373 -91.294 1.00 94.44 298 ARG A O 1
ATOM 2336 N N . PRO A 1 299 ? 38.873 23.631 -90.609 1.00 91.88 299 PRO A N 1
ATOM 2337 C CA . PRO A 1 299 ? 38.585 24.166 -91.941 1.00 91.88 299 PRO A CA 1
ATOM 2338 C C . PRO A 1 299 ? 39.684 25.096 -92.461 1.00 91.88 299 PRO A C 1
ATOM 2340 O O . PRO A 1 299 ? 39.991 25.024 -93.647 1.00 91.88 299 PRO A O 1
ATOM 2343 N N . GLU A 1 300 ? 40.316 25.901 -91.603 1.00 91.00 300 GLU A N 1
ATOM 2344 C CA . GLU A 1 300 ? 41.443 26.761 -91.989 1.00 91.00 300 GLU A CA 1
ATOM 2345 C C . GLU A 1 300 ? 42.662 25.928 -92.407 1.00 91.00 300 GLU A C 1
ATOM 2347 O O . GLU A 1 300 ? 43.246 26.146 -93.465 1.00 91.00 300 GLU A O 1
ATOM 2352 N N . ILE A 1 301 ? 42.992 24.880 -91.646 1.00 90.88 301 ILE A N 1
ATOM 2353 C CA . ILE A 1 301 ? 44.031 23.922 -92.050 1.00 90.88 301 ILE A CA 1
ATOM 2354 C C . ILE A 1 301 ? 43.676 23.273 -93.396 1.00 90.88 301 ILE A C 1
ATOM 2356 O O . ILE A 1 301 ? 44.544 23.090 -94.249 1.00 90.88 301 ILE A O 1
ATOM 2360 N N . THR A 1 302 ? 42.403 22.925 -93.606 1.00 91.19 302 THR A N 1
ATOM 2361 C CA . THR A 1 302 ? 41.943 22.291 -94.850 1.00 91.19 302 THR A CA 1
ATOM 2362 C C . THR A 1 302 ? 42.032 23.249 -96.040 1.00 91.19 302 THR A C 1
ATOM 2364 O O . THR A 1 302 ? 42.501 22.844 -97.104 1.00 91.19 302 THR A O 1
ATOM 2367 N N . SER A 1 303 ? 41.641 24.516 -95.877 1.00 89.81 303 SER A N 1
ATOM 2368 C CA . SER A 1 303 ? 41.728 25.531 -96.932 1.00 89.81 303 SER A CA 1
ATOM 2369 C C . SER A 1 303 ? 43.181 25.856 -97.284 1.00 89.81 303 SER A C 1
ATOM 2371 O O . SER A 1 303 ? 43.534 25.866 -98.464 1.00 89.81 303 SER A O 1
ATOM 2373 N N . LEU A 1 304 ? 44.050 26.020 -96.281 1.00 90.62 304 LEU A N 1
ATOM 2374 C CA . LEU A 1 304 ? 45.489 26.209 -96.475 1.00 90.62 304 LEU A CA 1
ATOM 2375 C C . LEU A 1 304 ? 46.127 25.002 -97.171 1.00 90.62 304 LEU A C 1
ATOM 2377 O O . LEU A 1 304 ? 46.933 25.170 -98.086 1.00 90.62 304 LEU A O 1
ATOM 2381 N N . LYS A 1 305 ? 45.737 23.778 -96.794 1.00 91.19 305 LYS A N 1
ATOM 2382 C CA . LYS A 1 305 ? 46.208 22.555 -97.453 1.00 91.19 305 LYS A CA 1
ATOM 2383 C C . LYS A 1 305 ? 45.802 22.521 -98.928 1.00 91.19 305 LYS A C 1
ATOM 2385 O O . LYS A 1 305 ? 46.667 22.306 -99.770 1.00 91.19 305 LYS A O 1
ATOM 2390 N N . MET A 1 306 ? 44.538 22.814 -99.245 1.00 85.69 306 MET A N 1
ATOM 2391 C CA . MET A 1 306 ? 44.051 22.921 -100.628 1.00 85.69 306 MET A CA 1
ATOM 2392 C C . MET A 1 306 ? 44.816 23.977 -101.439 1.00 85.69 306 MET A C 1
ATOM 2394 O O . MET A 1 306 ? 45.171 23.721 -102.587 1.00 85.69 306 MET A O 1
ATOM 2398 N N . TYR A 1 307 ? 45.110 25.140 -100.848 1.00 85.94 307 TYR A N 1
ATOM 2399 C CA . TYR A 1 307 ? 45.902 26.194 -101.491 1.00 85.94 307 TYR A CA 1
ATOM 2400 C C . TYR A 1 307 ? 47.323 25.719 -101.836 1.00 85.94 307 TYR A C 1
ATOM 2402 O O . TYR A 1 307 ? 47.798 25.925 -102.952 1.00 85.94 307 TYR A O 1
ATOM 2410 N N . ILE A 1 308 ? 47.988 25.023 -100.907 1.00 83.38 308 ILE A N 1
ATOM 2411 C CA . ILE A 1 308 ? 49.327 24.453 -101.126 1.00 83.38 308 ILE A CA 1
ATOM 2412 C C . ILE A 1 308 ? 49.295 23.343 -102.188 1.00 83.38 308 ILE A C 1
ATOM 2414 O O . ILE A 1 308 ? 50.183 23.283 -103.038 1.00 83.38 308 ILE A O 1
ATOM 2418 N N . GLU A 1 309 ? 48.294 22.462 -102.160 1.00 83.12 309 GLU A N 1
ATOM 2419 C CA . GLU A 1 309 ? 48.127 21.384 -103.144 1.00 83.12 309 GLU A CA 1
ATOM 2420 C C . GLU A 1 309 ? 47.884 21.959 -104.553 1.00 83.12 309 GLU A C 1
ATOM 2422 O O . GLU A 1 309 ? 48.502 21.514 -105.520 1.00 83.12 309 GLU A O 1
ATOM 2427 N N . GLY A 1 310 ? 47.071 23.018 -104.660 1.00 74.19 310 GLY A N 1
ATOM 2428 C CA . GLY A 1 310 ? 46.870 23.777 -105.896 1.00 74.19 310 GLY A CA 1
ATOM 2429 C C . GLY A 1 310 ? 48.152 24.448 -106.400 1.00 74.19 310 GLY A C 1
ATOM 2430 O O . GLY A 1 310 ? 48.457 24.374 -107.588 1.00 74.19 310 GLY A O 1
ATOM 2431 N N . ALA A 1 311 ? 48.960 25.023 -105.503 1.00 72.88 311 ALA A N 1
ATOM 2432 C CA . ALA A 1 311 ? 50.265 25.587 -105.851 1.00 72.88 311 ALA A CA 1
ATOM 2433 C C . ALA A 1 311 ? 51.276 24.514 -106.308 1.00 72.88 311 ALA A C 1
ATOM 2435 O O . ALA A 1 311 ? 52.069 24.765 -107.212 1.00 72.88 311 ALA A O 1
ATOM 2436 N N . ARG A 1 312 ? 51.239 23.301 -105.736 1.00 66.00 312 ARG A N 1
ATOM 2437 C CA . ARG A 1 312 ? 52.073 22.163 -106.174 1.00 66.00 312 ARG A CA 1
ATOM 2438 C C . ARG A 1 312 ? 51.636 21.593 -107.525 1.00 66.00 312 ARG A C 1
ATOM 2440 O O . ARG A 1 312 ? 52.500 21.215 -108.312 1.00 66.00 312 ARG A O 1
ATOM 2447 N N . ALA A 1 313 ? 50.337 21.579 -107.823 1.00 60.06 313 ALA A N 1
ATOM 2448 C CA . ALA A 1 313 ? 49.809 21.139 -109.117 1.00 60.06 313 ALA A CA 1
ATOM 2449 C C . ALA A 1 313 ? 50.224 22.065 -110.280 1.00 60.06 313 ALA A C 1
ATOM 2451 O O . ALA A 1 313 ? 50.406 21.597 -111.400 1.00 60.06 313 ALA A O 1
ATOM 2452 N N . VAL A 1 314 ? 50.459 23.356 -110.015 1.00 56.44 314 VAL A N 1
ATOM 2453 C CA . VAL A 1 314 ? 51.004 24.316 -110.998 1.00 56.44 314 VAL A CA 1
ATOM 2454 C C . VAL A 1 314 ? 52.493 24.062 -111.306 1.00 56.44 314 VAL A C 1
ATOM 2456 O O . VAL A 1 314 ? 52.988 24.494 -112.343 1.00 56.44 314 VAL A O 1
ATOM 2459 N N . VAL A 1 315 ? 53.211 23.323 -110.450 1.00 53.94 315 VAL A N 1
ATOM 2460 C CA . VAL A 1 315 ? 54.668 23.104 -110.556 1.00 53.94 315 VAL A CA 1
ATOM 2461 C C . VAL A 1 315 ? 55.041 21.759 -111.210 1.00 53.94 315 VAL A C 1
ATOM 2463 O O . VAL A 1 315 ? 56.206 21.556 -111.541 1.00 53.94 315 VAL A O 1
ATOM 2466 N N . GLN A 1 316 ? 54.102 20.838 -111.474 1.00 44.03 316 GLN A N 1
ATOM 2467 C CA . GLN A 1 316 ? 54.436 19.519 -112.045 1.00 44.03 316 GLN A CA 1
ATOM 2468 C C . GLN A 1 316 ? 53.661 19.159 -113.323 1.00 44.03 316 GLN A C 1
ATOM 2470 O O . GLN A 1 316 ? 52.577 18.586 -113.249 1.00 44.03 316 GLN A O 1
ATOM 2475 N N . CYS A 1 317 ? 54.281 19.413 -114.492 1.00 38.59 317 CYS A N 1
ATOM 2476 C CA . CYS A 1 317 ? 54.689 18.402 -115.504 1.00 38.59 317 CYS A CA 1
ATOM 2477 C C . CYS A 1 317 ? 55.319 19.046 -116.777 1.00 38.59 317 CYS A C 1
ATOM 2479 O O . CYS A 1 317 ? 54.854 20.124 -117.150 1.00 38.59 317 CYS A O 1
ATOM 2481 N N . PRO A 1 318 ? 56.240 18.385 -117.541 1.00 52.78 318 PRO A N 1
ATOM 2482 C CA . PRO A 1 318 ? 56.976 17.130 -117.271 1.00 52.78 318 PRO A CA 1
ATOM 2483 C C . PRO A 1 318 ? 58.506 17.120 -117.596 1.00 52.78 318 PRO A C 1
ATOM 2485 O O . PRO A 1 318 ? 58.996 17.929 -118.377 1.00 52.78 318 PRO A O 1
ATOM 2488 N N . MET A 1 319 ? 59.193 16.099 -117.045 1.00 33.03 319 MET A N 1
ATOM 2489 C CA . MET A 1 319 ? 60.479 15.413 -117.381 1.00 33.03 319 MET A CA 1
ATOM 2490 C C . MET A 1 319 ? 61.331 15.288 -116.105 1.00 33.03 319 MET A C 1
ATOM 2492 O O . MET A 1 319 ? 61.524 16.278 -115.418 1.00 33.03 319 MET A O 1
ATOM 2496 N N . GLY A 1 320 ? 61.898 14.161 -115.681 1.00 31.19 320 GLY A N 1
ATOM 2497 C CA . GLY A 1 320 ? 62.020 12.792 -116.172 1.00 31.19 320 GLY A CA 1
ATOM 2498 C C . GLY A 1 320 ? 63.126 12.103 -115.341 1.00 31.19 320 GLY A C 1
ATOM 2499 O O . GLY A 1 320 ? 64.002 12.788 -114.821 1.00 31.19 320 GLY A O 1
ATOM 2500 N N . ALA A 1 321 ? 63.082 10.770 -115.282 1.00 33.09 321 ALA A N 1
ATOM 2501 C CA . ALA A 1 321 ? 64.117 9.829 -114.826 1.00 33.09 321 ALA A CA 1
ATOM 2502 C C . ALA A 1 321 ? 64.277 9.504 -113.319 1.00 33.09 321 ALA A C 1
ATOM 2504 O O . ALA A 1 321 ? 64.498 10.349 -112.455 1.00 33.09 321 ALA A O 1
ATOM 2505 N N . ASP A 1 322 ? 64.198 8.190 -113.101 1.00 36.59 322 ASP A N 1
ATOM 2506 C CA . ASP A 1 322 ? 64.505 7.340 -111.952 1.00 36.59 322 ASP A CA 1
ATOM 2507 C C . ASP A 1 322 ? 65.769 7.674 -111.141 1.00 36.59 322 ASP A C 1
ATOM 2509 O O . ASP A 1 322 ? 66.797 8.034 -111.709 1.00 36.59 322 ASP A O 1
ATOM 2513 N N . LEU A 1 323 ? 65.724 7.395 -109.825 1.00 38.50 323 LEU A N 1
ATOM 2514 C CA . LEU A 1 323 ? 66.611 6.426 -109.145 1.00 38.50 323 LEU A CA 1
ATOM 2515 C C . LEU A 1 323 ? 66.308 6.297 -107.629 1.00 38.50 323 LEU A C 1
ATOM 2517 O O . LEU A 1 323 ? 66.524 7.208 -106.840 1.00 38.50 323 LEU A O 1
ATOM 2521 N N . ASN A 1 324 ? 65.896 5.080 -107.257 1.00 34.41 324 ASN A N 1
ATOM 2522 C CA . ASN A 1 324 ? 66.189 4.319 -106.032 1.00 34.41 324 ASN A CA 1
ATOM 2523 C C . ASN A 1 324 ? 65.762 4.773 -104.611 1.00 34.41 324 ASN A C 1
ATOM 2525 O O . ASN A 1 324 ? 66.440 5.520 -103.920 1.00 34.41 324 ASN A O 1
ATOM 2529 N N . SER A 1 325 ? 64.781 4.009 -104.104 1.00 35.59 325 SER A N 1
ATOM 2530 C CA . SER A 1 325 ? 64.920 3.051 -102.984 1.00 35.59 325 SER A CA 1
ATOM 2531 C C . SER A 1 325 ? 65.127 3.571 -101.555 1.00 35.59 325 SER A C 1
ATOM 2533 O O . SER A 1 325 ? 66.257 3.769 -101.120 1.00 35.59 325 SER A O 1
ATOM 2535 N N . THR A 1 326 ? 64.060 3.519 -100.738 1.00 36.25 326 THR A N 1
ATOM 2536 C CA . THR A 1 326 ? 64.063 2.802 -99.435 1.00 36.25 326 THR A CA 1
ATOM 2537 C C . THR A 1 326 ? 62.639 2.560 -98.881 1.00 36.25 326 THR A C 1
ATOM 2539 O O . THR A 1 326 ? 61.957 3.472 -98.442 1.00 36.25 326 THR A O 1
ATOM 2542 N N . ARG A 1 327 ? 62.199 1.293 -98.941 1.00 34.75 327 ARG A N 1
ATOM 2543 C CA . ARG A 1 327 ? 61.553 0.471 -97.883 1.00 34.75 327 ARG A CA 1
ATOM 2544 C C . ARG A 1 327 ? 60.520 1.114 -96.903 1.00 34.75 327 ARG A C 1
ATOM 2546 O O . ARG A 1 327 ? 60.911 1.781 -95.959 1.00 34.75 327 ARG A O 1
ATOM 2553 N N . SER A 1 328 ? 59.235 0.783 -97.132 1.00 33.78 328 SER A N 1
ATOM 2554 C CA . SER A 1 328 ? 58.125 0.248 -96.274 1.00 33.78 328 SER A CA 1
ATOM 2555 C C . SER A 1 328 ? 58.116 0.383 -94.722 1.00 33.78 328 SER A C 1
ATOM 2557 O O . SER A 1 328 ? 59.187 0.532 -94.147 1.00 33.78 328 SER A O 1
ATOM 2559 N N . PRO A 1 329 ? 57.000 0.084 -93.985 1.00 46.81 329 PRO A N 1
ATOM 2560 C CA . PRO A 1 329 ? 55.582 -0.125 -94.364 1.00 46.81 329 PRO A CA 1
ATOM 2561 C C . PRO A 1 329 ? 54.530 0.596 -93.465 1.00 46.81 329 PRO A C 1
ATOM 2563 O O . PRO A 1 329 ? 54.811 1.066 -92.366 1.00 46.81 329 PRO A O 1
ATOM 2566 N N . LEU A 1 330 ? 53.268 0.574 -93.919 1.00 43.81 330 LEU A N 1
ATOM 2567 C CA . LEU A 1 330 ? 52.059 0.764 -93.104 1.00 43.81 330 LEU A CA 1
ATOM 2568 C C . LEU A 1 330 ? 52.035 -0.155 -91.861 1.00 43.81 330 LEU A C 1
ATOM 2570 O O . LEU A 1 330 ? 52.177 -1.371 -91.987 1.00 43.81 330 LEU A O 1
ATOM 2574 N N . SER A 1 331 ? 51.701 0.409 -90.699 1.00 35.47 331 SER A N 1
ATOM 2575 C CA . SER A 1 331 ? 51.140 -0.290 -89.531 1.00 35.47 331 SER A CA 1
ATOM 2576 C C . SER A 1 331 ? 49.915 0.511 -89.053 1.00 35.47 331 SER A C 1
ATOM 2578 O O . SER A 1 331 ? 50.001 1.680 -88.699 1.00 35.47 331 SER A O 1
ATOM 2580 N N . TYR A 1 332 ? 48.699 0.045 -89.339 1.00 29.94 332 TYR A N 1
ATOM 2581 C CA . TYR A 1 332 ? 47.877 -0.773 -88.439 1.00 29.94 332 TYR A CA 1
ATOM 2582 C C . TYR A 1 332 ? 47.791 -0.197 -87.013 1.00 29.94 332 TYR A C 1
ATOM 2584 O O . TYR A 1 332 ? 48.589 -0.535 -86.144 1.00 29.94 332 TYR A O 1
ATOM 2592 N N . TRP A 1 333 ? 46.792 0.655 -86.764 1.00 31.52 333 TRP A N 1
ATOM 2593 C CA . TRP A 1 333 ? 46.322 0.967 -85.411 1.00 31.52 333 TRP A CA 1
ATOM 2594 C C . TRP A 1 333 ? 45.162 0.022 -85.069 1.00 31.52 333 TRP A C 1
ATOM 2596 O O . TRP A 1 333 ? 44.125 0.088 -85.731 1.00 31.52 333 TRP A O 1
ATOM 2606 N N . PRO A 1 334 ? 45.295 -0.870 -84.073 1.00 38.81 334 PRO A N 1
ATOM 2607 C CA . PRO A 1 334 ? 44.191 -1.713 -83.648 1.00 38.81 334 PRO A CA 1
ATOM 2608 C C . PRO A 1 334 ? 43.292 -0.965 -82.653 1.00 38.81 334 PRO A C 1
ATOM 2610 O O . PRO A 1 334 ? 43.741 -0.538 -81.588 1.00 38.81 334 PRO A O 1
ATOM 2613 N N . SER A 1 335 ? 41.998 -0.885 -82.972 1.00 38.03 335 SER A N 1
ATOM 2614 C CA . SER A 1 335 ? 40.929 -0.633 -82.004 1.00 38.03 335 SER A CA 1
ATOM 2615 C C . SER A 1 335 ? 40.951 -1.726 -80.937 1.00 38.03 335 SER A C 1
ATOM 2617 O O . SER A 1 335 ? 40.539 -2.859 -81.185 1.00 38.03 335 SER A O 1
ATOM 2619 N N . LYS A 1 336 ? 41.431 -1.401 -79.735 1.00 38.53 336 LYS A N 1
ATOM 2620 C CA . LYS A 1 336 ? 41.248 -2.253 -78.559 1.00 38.53 336 LYS A CA 1
ATOM 2621 C C . LYS A 1 336 ? 39.947 -1.860 -77.863 1.00 38.53 336 LYS A C 1
ATOM 2623 O O . LYS A 1 336 ? 39.891 -0.869 -77.144 1.00 38.53 336 LYS A O 1
ATOM 2628 N N . HIS A 1 337 ? 38.916 -2.673 -78.079 1.00 38.62 337 HIS A N 1
ATOM 2629 C CA . HIS A 1 337 ? 37.809 -2.836 -77.142 1.00 38.62 337 HIS A CA 1
ATOM 2630 C C . HIS A 1 337 ? 38.392 -3.237 -75.778 1.00 38.62 337 HIS A C 1
ATOM 2632 O O . HIS A 1 337 ? 38.931 -4.336 -75.641 1.00 38.62 337 HIS A O 1
ATOM 2638 N N . LEU A 1 338 ? 38.292 -2.368 -74.768 1.00 35.69 338 LEU A N 1
ATOM 2639 C CA . LEU A 1 338 ? 38.366 -2.821 -73.382 1.00 35.69 338 LEU A CA 1
ATOM 2640 C C .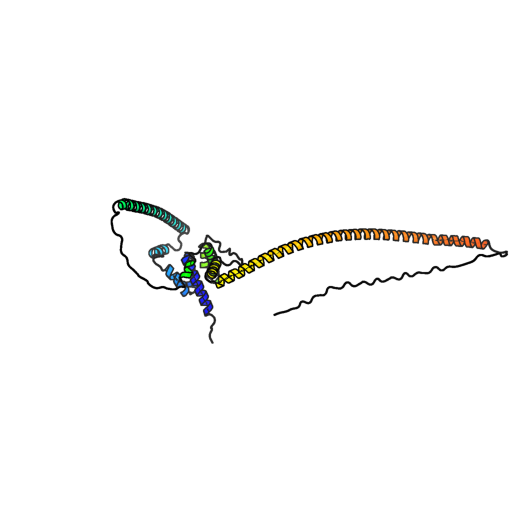 LEU A 1 338 ? 37.000 -3.397 -73.015 1.00 35.69 338 LEU A C 1
ATOM 2642 O O . LEU A 1 338 ? 36.001 -2.685 -72.928 1.00 35.69 338 LEU A O 1
ATOM 2646 N N . ALA A 1 339 ? 36.983 -4.713 -72.838 1.00 33.84 339 ALA A N 1
ATOM 2647 C CA . ALA A 1 339 ? 35.894 -5.437 -72.222 1.00 33.84 339 ALA A CA 1
ATOM 2648 C C . ALA A 1 339 ? 35.642 -4.889 -70.809 1.00 33.84 339 ALA A C 1
ATOM 2650 O O . ALA A 1 339 ? 36.552 -4.828 -69.980 1.00 33.84 339 ALA A O 1
ATOM 2651 N N . CYS A 1 340 ? 34.390 -4.522 -70.537 1.00 31.84 340 CYS A N 1
ATOM 2652 C CA . CYS A 1 340 ? 33.876 -4.410 -69.181 1.00 31.84 340 CYS A CA 1
ATOM 2653 C C . CYS A 1 340 ? 33.975 -5.790 -68.523 1.00 31.84 340 CYS A C 1
ATOM 2655 O O . CYS A 1 340 ? 33.221 -6.696 -68.871 1.00 31.84 340 CYS A O 1
ATOM 2657 N N . GLN A 1 341 ? 34.893 -5.959 -67.573 1.00 32.75 341 GLN A N 1
ATOM 2658 C CA . GLN A 1 341 ? 34.763 -7.029 -66.592 1.00 32.75 341 GLN A CA 1
ATOM 2659 C C . GLN A 1 341 ? 33.658 -6.626 -65.620 1.00 32.75 341 GLN A C 1
ATOM 2661 O O . GLN A 1 341 ? 33.861 -5.809 -64.725 1.00 32.75 341 GLN A O 1
ATOM 2666 N N . SER A 1 342 ? 32.478 -7.206 -65.813 1.00 35.97 342 SER A N 1
ATOM 2667 C CA . SER A 1 342 ? 31.433 -7.277 -64.803 1.00 35.97 342 SER A CA 1
ATOM 2668 C C . SER A 1 342 ? 31.993 -7.987 -63.570 1.00 35.97 342 SER A C 1
ATOM 2670 O O . SER A 1 342 ? 32.130 -9.211 -63.560 1.00 35.97 342 SER A O 1
ATOM 2672 N N . HIS A 1 343 ? 32.349 -7.231 -62.534 1.00 36.75 343 HIS A N 1
ATOM 2673 C CA . HIS A 1 343 ? 32.522 -7.809 -61.210 1.00 36.75 343 HIS A CA 1
ATOM 2674 C C . HIS A 1 343 ? 31.137 -8.175 -60.684 1.00 36.75 343 HIS A C 1
ATOM 2676 O O . HIS A 1 343 ? 30.293 -7.323 -60.413 1.00 36.75 343 HIS A O 1
ATOM 2682 N N . SER A 1 344 ? 30.917 -9.486 -60.631 1.00 33.28 344 SER A N 1
ATOM 2683 C CA . SER A 1 344 ? 29.852 -10.147 -59.896 1.00 33.28 344 SER A CA 1
ATOM 2684 C C . SER A 1 344 ? 29.773 -9.572 -58.486 1.00 33.28 344 SER A C 1
ATOM 2686 O O . SER A 1 344 ? 30.734 -9.654 -57.722 1.00 33.28 344 SER A O 1
ATOM 2688 N N . TRP A 1 345 ? 28.609 -9.034 -58.135 1.00 33.91 345 TRP A N 1
ATOM 2689 C CA . TRP A 1 345 ? 28.217 -8.855 -56.746 1.00 33.91 345 TRP A CA 1
ATOM 2690 C C . TRP A 1 345 ? 28.263 -10.224 -56.065 1.00 33.91 345 TRP A C 1
ATOM 2692 O O . TRP A 1 345 ? 27.497 -11.124 -56.405 1.00 33.91 345 TRP A O 1
ATOM 2702 N N . VAL A 1 346 ? 29.190 -10.403 -55.128 1.00 36.34 346 VAL A N 1
ATOM 2703 C CA . VAL A 1 346 ? 29.100 -11.484 -54.148 1.00 36.34 346 VAL A CA 1
ATOM 2704 C C . VAL A 1 346 ? 27.952 -11.109 -53.221 1.00 36.34 346 VAL A C 1
ATOM 2706 O O . VAL A 1 346 ? 28.015 -10.108 -52.509 1.00 36.34 346 VAL A O 1
ATOM 2709 N N . ALA A 1 347 ? 26.874 -11.884 -53.291 1.00 37.91 347 ALA A N 1
ATOM 2710 C CA . ALA A 1 347 ? 25.774 -11.804 -52.351 1.00 37.91 347 ALA A CA 1
ATOM 2711 C C . ALA A 1 347 ? 26.298 -12.099 -50.937 1.00 37.91 347 ALA A C 1
ATOM 2713 O O . ALA A 1 347 ? 26.845 -13.169 -50.674 1.00 37.91 347 ALA A O 1
ATOM 2714 N N . LEU A 1 348 ? 26.129 -11.134 -50.035 1.00 39.91 348 LEU A N 1
ATOM 2715 C CA . LEU A 1 348 ? 26.171 -11.371 -48.596 1.00 39.91 348 LEU A CA 1
ATOM 2716 C C . LEU A 1 348 ? 25.011 -12.318 -48.225 1.00 39.91 348 LEU A C 1
ATOM 2718 O O . LEU A 1 348 ? 23.909 -12.143 -48.756 1.00 39.91 348 LEU A O 1
ATOM 2722 N N . PRO A 1 349 ? 25.205 -13.295 -47.322 1.00 44.78 349 PRO A N 1
ATOM 2723 C CA . PRO A 1 349 ? 24.103 -14.114 -46.842 1.00 44.78 349 PRO A CA 1
ATOM 2724 C C . PRO A 1 349 ? 23.136 -13.240 -46.035 1.00 44.78 349 PRO A C 1
ATOM 2726 O O . PRO A 1 349 ? 23.549 -12.501 -45.141 1.00 44.78 349 PRO A O 1
ATOM 2729 N N . SER A 1 350 ? 21.844 -13.320 -46.357 1.00 40.59 350 SER A N 1
ATOM 2730 C CA . SER A 1 350 ? 20.787 -12.784 -45.494 1.00 40.59 350 SER A CA 1
ATOM 2731 C C . SER A 1 350 ? 20.723 -13.581 -44.185 1.00 40.59 350 SER A C 1
ATOM 2733 O O . SER A 1 350 ? 20.989 -14.783 -44.205 1.00 40.59 350 SER A O 1
ATOM 2735 N N . PRO A 1 351 ? 20.362 -12.948 -43.058 1.00 44.88 351 PRO A N 1
ATOM 2736 C CA . PRO A 1 351 ? 20.256 -13.633 -41.780 1.00 44.88 351 PRO A CA 1
ATOM 2737 C C . PRO A 1 351 ? 19.066 -14.596 -41.795 1.00 44.88 351 PRO A C 1
ATOM 2739 O O . PRO A 1 351 ? 17.952 -14.229 -42.180 1.00 44.88 351 PRO A O 1
ATOM 2742 N N . GLU A 1 352 ? 19.316 -15.829 -41.361 1.00 37.41 352 GLU A N 1
ATOM 2743 C CA . GLU A 1 352 ? 18.281 -16.804 -41.043 1.00 37.41 352 GLU A CA 1
ATOM 2744 C C . GLU A 1 352 ? 17.306 -16.201 -40.024 1.00 37.41 352 GLU A C 1
ATOM 2746 O O . GLU A 1 352 ? 17.687 -15.763 -38.936 1.00 37.41 352 GLU A O 1
ATOM 2751 N N . ARG A 1 353 ? 16.020 -16.182 -40.387 1.00 40.03 353 ARG A N 1
ATOM 2752 C CA . ARG A 1 353 ? 14.931 -16.119 -39.415 1.00 40.03 353 ARG A CA 1
ATOM 2753 C C . ARG A 1 353 ? 14.963 -17.431 -38.644 1.00 40.03 353 ARG A C 1
ATOM 2755 O O . ARG A 1 353 ? 14.613 -18.466 -39.198 1.00 40.03 353 ARG A O 1
ATOM 2762 N N . SER A 1 354 ? 15.376 -17.377 -37.386 1.00 41.56 354 SER A N 1
ATOM 2763 C CA . SER A 1 354 ? 15.159 -18.466 -36.449 1.00 41.56 354 SER A CA 1
ATOM 2764 C C . SER A 1 354 ? 13.675 -18.548 -36.105 1.00 41.56 354 SER A C 1
ATOM 2766 O O . SER A 1 354 ? 13.041 -17.583 -35.667 1.00 41.56 354 SER A O 1
ATOM 2768 N N . ASP A 1 355 ? 13.133 -19.731 -36.364 1.00 39.91 355 ASP A N 1
ATOM 2769 C CA . ASP A 1 355 ? 11.781 -20.137 -36.044 1.00 39.91 355 ASP A CA 1
ATOM 2770 C C . ASP A 1 355 ? 11.492 -20.017 -34.545 1.00 39.91 355 ASP A C 1
ATOM 2772 O O . ASP A 1 355 ? 12.220 -20.510 -33.679 1.00 39.91 355 ASP A O 1
ATOM 2776 N N . ILE A 1 356 ? 10.358 -19.385 -34.256 1.00 41.06 356 ILE A N 1
ATOM 2777 C CA . ILE A 1 356 ? 9.686 -19.424 -32.965 1.00 41.06 356 ILE A CA 1
ATOM 2778 C C . ILE A 1 356 ? 9.143 -20.843 -32.800 1.00 41.06 356 ILE A C 1
ATOM 2780 O O . ILE A 1 356 ? 8.065 -21.177 -33.297 1.00 41.06 356 ILE A O 1
ATOM 2784 N N . SER A 1 357 ? 9.895 -21.686 -32.097 1.00 43.16 357 SER A N 1
ATOM 2785 C CA . SER A 1 357 ? 9.387 -22.968 -31.630 1.00 43.16 357 SER A CA 1
ATOM 2786 C C . SER A 1 357 ? 8.515 -22.735 -30.399 1.00 43.16 357 SER A C 1
ATOM 2788 O O . SER A 1 357 ? 8.992 -22.434 -29.305 1.00 43.16 357 SER A O 1
ATOM 2790 N N . LYS A 1 358 ? 7.203 -22.848 -30.610 1.00 49.72 358 LYS A N 1
ATOM 2791 C CA . LYS A 1 358 ? 6.233 -23.154 -29.561 1.00 49.72 358 LYS A CA 1
ATOM 2792 C C . LYS A 1 358 ? 6.604 -24.511 -28.969 1.00 49.72 358 LYS A C 1
ATOM 2794 O O . LYS A 1 358 ? 6.595 -25.486 -29.706 1.00 49.72 358 LYS A O 1
ATOM 2799 N N . ASN A 1 359 ? 6.814 -24.584 -27.660 1.00 47.00 359 ASN A N 1
ATOM 2800 C CA . ASN A 1 359 ? 6.583 -25.816 -26.916 1.00 47.00 359 ASN A CA 1
ATOM 2801 C C . ASN A 1 359 ? 5.854 -25.487 -25.613 1.00 47.00 359 ASN A C 1
ATOM 2803 O O . ASN A 1 359 ? 6.405 -24.881 -24.699 1.00 47.00 359 ASN A O 1
ATOM 2807 N N . HIS A 1 360 ? 4.584 -25.887 -25.597 1.00 45.59 360 HIS A N 1
ATOM 2808 C CA . HIS A 1 360 ? 3.835 -26.228 -24.401 1.00 45.59 360 HIS A CA 1
ATOM 2809 C C . HIS A 1 360 ? 4.300 -27.603 -23.915 1.00 45.59 360 HIS A C 1
ATOM 2811 O O . HIS A 1 360 ? 4.264 -28.566 -24.683 1.00 45.59 360 HIS A O 1
ATOM 2817 N N . SER A 1 361 ? 4.658 -27.698 -22.641 1.00 48.47 361 SER A N 1
ATOM 2818 C CA . SER A 1 361 ? 4.250 -28.762 -21.714 1.00 48.47 361 SER A CA 1
ATOM 2819 C C . SER A 1 361 ? 4.458 -28.256 -20.299 1.00 48.47 361 SER A C 1
ATOM 2821 O O . SER A 1 361 ? 5.550 -27.698 -20.056 1.00 48.47 361 SER A O 1
#